Protein AF-A0A5B7X6U4-F1 (afdb_monomer_lite)

Secondary structure (DSSP, 8-state):
---PPP---------------PPPHHHHHHHHHHHHH--S-EEEEEETTEEEEEEB-TTSEEEEEEEE-TTS-TT--EEEEEEEEEETTSSEEEEEEPPPEETT-HHHHHHHHSSEEEEBSSSSSSBEEEEEETTEEEE---SS---EEEEEEEEEEEE-TT--EEEEEEEEEEEEEE---TTS--EEEEEEEEEEEEE--

Organism: NCBI:txid2058175

Structure (mmCIF, N/CA/C/O backbone):
data_AF-A0A5B7X6U4-F1
#
_entry.id   AF-A0A5B7X6U4-F1
#
loop_
_atom_site.group_PDB
_atom_site.id
_atom_site.type_symbol
_atom_site.label_atom_id
_atom_site.label_alt_id
_atom_site.label_comp_id
_atom_site.label_asym_id
_atom_site.label_entity_id
_atom_site.label_seq_id
_atom_site.pdbx_PDB_ins_code
_atom_site.Cartn_x
_atom_site.Cartn_y
_atom_site.Cartn_z
_atom_site.occupancy
_atom_site.B_iso_or_equiv
_atom_site.auth_seq_id
_atom_site.auth_comp_id
_atom_site.auth_asym_id
_atom_site.auth_atom_id
_atom_site.pdbx_PDB_model_num
ATOM 1 N N . MET A 1 1 ? 34.116 -59.165 18.023 1.00 42.84 1 MET A N 1
ATOM 2 C CA . MET A 1 1 ? 34.761 -58.646 16.794 1.00 42.84 1 MET A CA 1
ATOM 3 C C . MET A 1 1 ? 33.791 -57.683 16.125 1.00 42.84 1 MET A C 1
ATOM 5 O O . MET A 1 1 ? 32.674 -58.080 15.821 1.00 42.84 1 MET A O 1
ATOM 9 N N . LYS A 1 2 ? 34.178 -56.406 16.021 1.00 39.53 2 LYS A N 1
ATOM 10 C CA . LYS A 1 2 ? 33.365 -55.299 15.493 1.00 39.53 2 LYS A CA 1
ATOM 11 C C . LYS A 1 2 ? 33.173 -55.479 13.981 1.00 39.53 2 LYS A C 1
ATOM 13 O O . LYS A 1 2 ? 34.164 -55.612 13.271 1.00 39.53 2 LYS A O 1
ATOM 18 N N . ARG A 1 3 ? 31.929 -55.484 13.497 1.00 44.31 3 ARG A N 1
ATOM 19 C CA . ARG A 1 3 ? 31.607 -55.377 12.066 1.00 44.31 3 ARG A CA 1
ATOM 20 C C . ARG A 1 3 ? 31.078 -53.967 11.817 1.00 44.31 3 ARG A C 1
ATOM 22 O O . ARG A 1 3 ? 29.966 -53.648 12.218 1.00 44.31 3 ARG A O 1
ATOM 29 N N . LEU A 1 4 ? 31.929 -53.124 11.239 1.00 46.94 4 LEU A N 1
ATOM 30 C CA . LEU A 1 4 ? 31.564 -51.822 10.686 1.00 46.94 4 LEU A CA 1
ATOM 31 C C . LEU A 1 4 ? 30.789 -52.063 9.385 1.00 46.94 4 LEU A C 1
ATOM 33 O O . LEU A 1 4 ? 31.297 -52.729 8.485 1.00 46.94 4 LEU A O 1
ATOM 37 N N . LEU A 1 5 ? 29.567 -51.544 9.309 1.00 44.44 5 LEU A N 1
ATOM 38 C CA . LEU A 1 5 ? 28.777 -51.456 8.083 1.00 44.44 5 LEU A CA 1
ATOM 39 C C . LEU A 1 5 ? 29.009 -50.066 7.473 1.00 44.44 5 LEU A C 1
ATOM 41 O O . LEU A 1 5 ? 28.776 -49.075 8.166 1.00 44.44 5 LEU A O 1
ATOM 45 N N . PRO A 1 6 ? 29.470 -49.958 6.217 1.00 49.16 6 PRO A N 1
ATOM 46 C CA . PRO A 1 6 ? 29.553 -48.676 5.538 1.00 49.16 6 PRO A CA 1
ATOM 47 C C . PR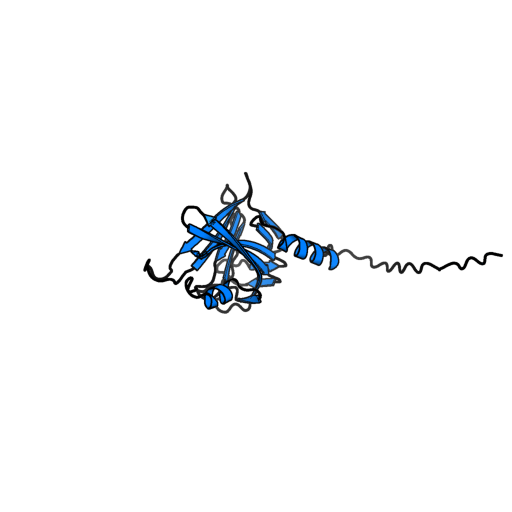O A 1 6 ? 28.150 -48.265 5.074 1.00 49.16 6 PRO A C 1
ATOM 49 O O . PRO A 1 6 ? 27.544 -48.936 4.240 1.00 49.16 6 PRO A O 1
ATOM 52 N N . ILE A 1 7 ? 27.627 -47.162 5.612 1.00 50.28 7 ILE A N 1
ATOM 53 C CA . ILE A 1 7 ? 26.470 -46.480 5.026 1.00 50.28 7 ILE A CA 1
ATOM 54 C C . ILE A 1 7 ? 27.012 -45.669 3.851 1.00 50.28 7 ILE A C 1
ATOM 56 O O . ILE A 1 7 ? 27.766 -44.716 4.028 1.00 50.28 7 ILE A O 1
ATOM 60 N N . ILE A 1 8 ? 26.681 -46.122 2.646 1.00 46.84 8 ILE A N 1
ATOM 61 C CA . ILE A 1 8 ? 27.005 -45.460 1.387 1.00 46.84 8 ILE A CA 1
ATOM 62 C C . ILE A 1 8 ? 26.190 -44.166 1.321 1.00 46.84 8 ILE A C 1
ATOM 64 O O . ILE A 1 8 ? 24.964 -44.201 1.225 1.00 46.84 8 ILE A O 1
ATOM 68 N N . SER A 1 9 ? 26.881 -43.028 1.376 1.00 40.59 9 SER A N 1
ATOM 69 C CA . SER A 1 9 ? 26.325 -41.716 1.053 1.00 40.59 9 SER A CA 1
ATOM 70 C C . SER A 1 9 ? 25.938 -41.683 -0.423 1.00 40.59 9 SER A C 1
ATOM 72 O O . SER A 1 9 ? 26.803 -41.637 -1.297 1.00 40.59 9 SER A O 1
ATOM 74 N N . ILE A 1 10 ? 24.639 -41.692 -0.710 1.00 43.59 10 ILE A N 1
ATOM 75 C CA . ILE A 1 10 ? 24.122 -41.359 -2.037 1.00 43.59 10 ILE A CA 1
ATOM 76 C C . ILE A 1 10 ? 24.020 -39.835 -2.091 1.00 43.59 10 ILE A C 1
ATOM 78 O O . ILE A 1 10 ? 23.035 -39.244 -1.656 1.00 43.59 10 ILE A O 1
ATOM 82 N N . ILE A 1 11 ? 25.076 -39.193 -2.585 1.00 42.53 11 ILE A N 1
ATOM 83 C CA . ILE A 1 11 ? 25.036 -37.784 -2.972 1.00 42.53 11 ILE A CA 1
ATOM 84 C C . ILE A 1 11 ? 24.396 -37.749 -4.362 1.00 42.53 11 ILE A C 1
ATOM 86 O O . ILE A 1 11 ? 25.050 -38.052 -5.359 1.00 42.53 11 ILE A O 1
ATOM 90 N N . PHE A 1 12 ? 23.107 -37.415 -4.437 1.00 42.25 12 PHE A N 1
ATOM 91 C CA . PHE A 1 12 ? 22.486 -37.026 -5.702 1.00 42.25 12 PHE A CA 1
ATOM 92 C C . PHE A 1 12 ? 23.004 -35.634 -6.077 1.00 42.25 12 PHE A C 1
ATOM 94 O O . PHE A 1 12 ? 22.434 -34.616 -5.697 1.00 42.25 12 PHE A O 1
ATOM 101 N N . ILE A 1 13 ? 24.115 -35.596 -6.814 1.00 46.44 13 ILE A N 1
ATOM 102 C CA . ILE A 1 13 ? 24.550 -34.401 -7.537 1.00 46.44 13 ILE A CA 1
ATOM 103 C C . ILE A 1 13 ? 23.732 -34.366 -8.830 1.00 46.44 13 ILE A C 1
ATOM 105 O O . ILE A 1 13 ? 24.159 -34.875 -9.865 1.00 46.44 13 ILE A O 1
ATOM 109 N N . LEU A 1 14 ? 22.522 -33.813 -8.768 1.00 43.00 14 LEU A N 1
ATOM 110 C CA . LEU A 1 14 ? 21.838 -33.369 -9.977 1.00 43.00 14 LEU A CA 1
ATOM 111 C C . LEU A 1 14 ? 22.432 -32.013 -10.356 1.00 43.00 14 LEU A C 1
ATOM 113 O O . LEU A 1 14 ? 22.042 -30.966 -9.852 1.00 43.00 14 LEU A O 1
ATOM 117 N N . SER A 1 15 ? 23.435 -32.077 -11.229 1.00 42.16 15 SER A N 1
ATOM 118 C CA . SER A 1 15 ? 23.855 -30.958 -12.059 1.00 42.16 15 SER A CA 1
ATOM 119 C C . SER A 1 15 ? 22.673 -30.549 -12.938 1.00 42.16 15 SER A C 1
ATOM 121 O O . SER A 1 15 ? 22.242 -31.319 -13.794 1.00 42.16 15 SER A O 1
ATOM 123 N N . CYS A 1 16 ? 22.153 -29.345 -12.717 1.00 37.38 16 CYS A N 1
ATOM 124 C CA . CYS A 1 16 ? 21.394 -28.620 -13.723 1.00 37.38 16 CYS A CA 1
ATOM 125 C C . CYS A 1 16 ? 22.072 -27.261 -13.888 1.00 37.38 16 CYS A C 1
ATOM 127 O O . CYS A 1 16 ? 21.916 -26.359 -13.070 1.00 37.38 16 CYS A O 1
ATOM 129 N N . SER A 1 17 ? 22.929 -27.183 -14.900 1.00 47.75 17 SER A N 1
ATOM 130 C CA . SER A 1 17 ? 23.524 -25.951 -15.391 1.00 47.75 17 SER A CA 1
ATOM 131 C C . SER A 1 17 ? 22.590 -25.326 -16.423 1.00 47.75 17 SER A C 1
ATOM 133 O O . SER A 1 17 ? 22.430 -25.899 -17.500 1.00 47.75 17 SER A O 1
ATOM 135 N N . SER A 1 18 ? 22.037 -24.157 -16.115 1.00 36.81 18 SER A N 1
ATOM 136 C CA . SER A 1 18 ? 21.837 -23.067 -17.076 1.00 36.81 18 SER A CA 1
ATOM 137 C C . SER A 1 18 ? 21.245 -21.863 -16.352 1.00 36.81 18 SER A C 1
ATOM 139 O O . SER A 1 18 ? 20.151 -21.944 -15.803 1.00 36.81 18 SER A O 1
ATOM 141 N N . ASP A 1 19 ? 22.025 -20.791 -16.372 1.00 42.00 19 ASP A N 1
ATOM 142 C CA . ASP A 1 19 ? 21.729 -19.397 -16.060 1.00 42.00 19 ASP A CA 1
ATOM 143 C C . ASP A 1 19 ? 20.249 -18.986 -16.187 1.00 42.00 19 ASP A C 1
ATOM 145 O O . ASP A 1 19 ? 19.777 -18.615 -17.257 1.00 42.00 19 ASP A O 1
ATOM 149 N N . GLU A 1 20 ? 19.549 -18.962 -15.058 1.00 37.75 20 GLU A N 1
ATOM 150 C CA . GLU A 1 20 ? 18.576 -17.922 -14.729 1.00 37.75 20 GLU A CA 1
ATOM 151 C C . GLU A 1 20 ? 18.853 -17.566 -13.266 1.00 37.75 20 GLU A C 1
ATOM 153 O O . GLU A 1 20 ? 18.697 -18.410 -12.383 1.00 37.75 20 GLU A O 1
ATOM 158 N N . GLU A 1 21 ? 19.324 -16.345 -12.993 1.00 44.84 21 GLU A N 1
ATOM 159 C CA . GLU A 1 21 ? 19.361 -15.781 -11.637 1.00 44.84 21 GLU A CA 1
ATOM 160 C C . GLU A 1 21 ? 17.912 -15.581 -11.153 1.00 44.84 21 GLU A C 1
ATOM 162 O O . GLU A 1 21 ? 17.370 -14.479 -11.124 1.00 44.84 21 GLU A O 1
ATOM 167 N N . GLY A 1 22 ? 17.244 -16.689 -10.847 1.00 44.53 22 GLY A N 1
ATOM 168 C CA . GLY A 1 22 ? 15.956 -16.744 -10.184 1.00 44.53 22 GLY A CA 1
ATOM 169 C C . GLY A 1 22 ? 16.184 -17.070 -8.717 1.00 44.53 22 GLY A C 1
ATOM 170 O O . GLY A 1 22 ? 16.823 -18.069 -8.394 1.00 44.53 22 GLY A O 1
ATOM 171 N N . ILE A 1 23 ? 15.658 -16.224 -7.831 1.00 49.53 23 ILE A N 1
ATOM 172 C CA . ILE A 1 23 ? 15.618 -16.466 -6.383 1.00 49.53 23 ILE A CA 1
ATOM 173 C C . ILE A 1 23 ? 15.060 -17.876 -6.148 1.00 49.53 23 ILE A C 1
ATOM 175 O O . ILE A 1 23 ? 13.974 -18.210 -6.638 1.00 49.53 23 ILE A O 1
ATOM 179 N N . THR A 1 24 ? 15.791 -18.724 -5.426 1.00 52.59 24 THR A N 1
ATOM 180 C CA . THR A 1 24 ? 15.323 -20.086 -5.154 1.00 52.59 24 THR A CA 1
ATOM 181 C C . THR A 1 24 ? 14.065 -20.049 -4.278 1.00 52.59 24 THR A C 1
ATOM 183 O O . THR A 1 24 ? 13.855 -19.135 -3.480 1.00 52.59 24 THR A O 1
ATOM 186 N N . LYS A 1 25 ? 13.195 -21.063 -4.383 1.00 57.66 25 LYS A N 1
ATOM 187 C CA . LYS A 1 25 ? 11.957 -21.130 -3.580 1.00 57.66 25 LYS A CA 1
ATOM 188 C C . LYS A 1 25 ? 12.234 -21.045 -2.070 1.00 57.66 25 LYS A C 1
ATOM 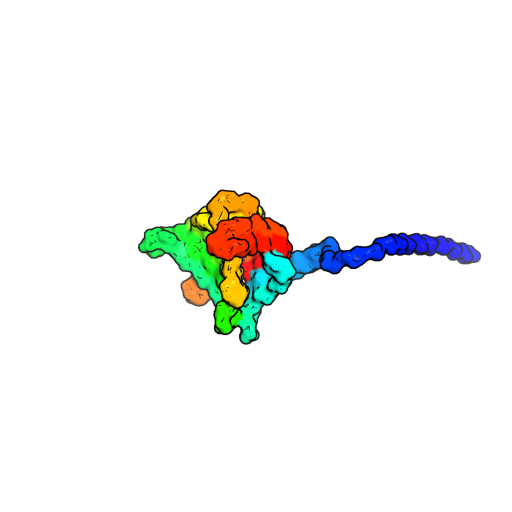190 O O . LYS A 1 25 ? 11.448 -20.458 -1.333 1.00 57.66 25 LYS A O 1
ATOM 195 N N . GLU A 1 26 ? 13.351 -21.606 -1.618 1.00 52.62 26 GLU A N 1
ATOM 196 C CA . GLU A 1 26 ? 13.786 -21.561 -0.220 1.00 52.62 26 GLU A CA 1
ATOM 197 C C . GLU A 1 26 ? 14.217 -20.149 0.212 1.00 52.62 26 GLU A C 1
ATOM 199 O O . GLU A 1 26 ? 13.788 -19.674 1.263 1.00 52.62 26 GLU A O 1
ATOM 204 N N . GLU A 1 27 ? 14.964 -19.430 -0.631 1.00 60.34 27 GLU A N 1
ATOM 205 C CA . GLU A 1 27 ? 15.310 -18.020 -0.400 1.00 60.34 27 GLU A CA 1
ATOM 206 C C . GLU A 1 27 ? 14.063 -17.128 -0.371 1.00 60.34 27 GLU A C 1
ATOM 208 O O . GLU A 1 27 ? 13.936 -16.291 0.521 1.00 60.34 27 GLU A O 1
ATOM 213 N N . SER A 1 28 ? 13.090 -17.374 -1.258 1.00 61.94 28 SER A N 1
ATOM 214 C CA . SER A 1 28 ? 11.830 -16.616 -1.282 1.00 61.94 28 SER A CA 1
ATOM 215 C C . SER A 1 28 ? 10.982 -16.808 -0.013 1.00 61.94 28 SER A C 1
ATOM 217 O O . SER A 1 28 ? 10.365 -15.863 0.478 1.00 61.94 28 SER A O 1
ATOM 219 N N . LEU A 1 29 ? 10.980 -18.018 0.568 1.00 61.94 29 LEU A N 1
ATOM 220 C CA . LEU A 1 29 ? 10.266 -18.318 1.816 1.00 61.94 29 LEU A CA 1
ATOM 221 C C . LEU A 1 29 ? 10.947 -17.676 3.033 1.00 61.94 29 LEU A C 1
ATOM 223 O O . LEU A 1 29 ? 10.264 -17.197 3.947 1.00 61.94 29 LEU A O 1
ATOM 227 N N . ASN A 1 30 ? 12.281 -17.644 3.039 1.00 74.00 30 ASN A N 1
ATOM 228 C CA . ASN A 1 30 ? 13.059 -16.980 4.083 1.00 74.00 30 ASN A CA 1
ATOM 229 C C . ASN A 1 30 ? 12.882 -15.457 4.032 1.00 74.00 30 ASN A C 1
ATOM 231 O O . ASN A 1 30 ? 12.682 -14.835 5.075 1.00 74.00 30 ASN A O 1
ATOM 235 N N . GLU A 1 31 ? 12.884 -14.866 2.836 1.00 77.00 31 GLU A N 1
ATOM 236 C CA . GLU A 1 31 ? 12.638 -13.435 2.644 1.00 77.00 31 GLU A CA 1
ATOM 237 C C . GLU A 1 31 ? 11.230 -13.035 3.103 1.00 77.00 31 GLU A C 1
ATOM 239 O O . GLU A 1 31 ? 11.071 -12.047 3.822 1.00 77.00 31 GLU A O 1
ATOM 244 N N . TYR A 1 32 ? 10.218 -13.841 2.773 1.00 81.88 32 TYR A N 1
ATOM 245 C CA . TYR A 1 32 ? 8.842 -13.618 3.213 1.00 81.88 32 TYR A CA 1
ATOM 246 C C . TYR A 1 32 ? 8.692 -13.682 4.740 1.00 81.88 32 TYR A C 1
ATOM 248 O O . TYR A 1 32 ? 8.099 -12.793 5.352 1.00 81.88 32 TYR A O 1
ATOM 256 N N . SER A 1 33 ? 9.250 -14.719 5.372 1.00 86.38 33 SER A N 1
ATOM 257 C CA . SER A 1 33 ? 9.164 -14.888 6.828 1.00 86.38 33 SER A CA 1
ATOM 258 C C . SER A 1 33 ? 9.879 -13.751 7.556 1.00 86.38 33 SER A C 1
ATOM 260 O O . SER A 1 33 ? 9.347 -13.198 8.513 1.00 86.38 33 SER A O 1
ATOM 262 N N . TYR A 1 34 ? 11.051 -13.349 7.058 1.00 90.06 34 TYR A N 1
ATOM 263 C CA . TYR A 1 34 ? 11.775 -12.193 7.573 1.00 90.06 34 TYR A CA 1
ATOM 264 C C . TYR A 1 34 ? 10.972 -10.897 7.412 1.00 90.06 34 TYR A C 1
ATOM 266 O O . TYR A 1 34 ? 10.889 -10.106 8.350 1.00 90.06 34 TYR A O 1
ATOM 274 N N . PHE A 1 35 ? 10.337 -10.690 6.256 1.00 94.12 35 PHE A N 1
ATOM 275 C CA . PHE A 1 35 ? 9.528 -9.506 5.981 1.00 94.12 35 PHE A CA 1
ATOM 276 C C . PHE A 1 35 ? 8.380 -9.314 6.986 1.00 94.12 35 PHE A C 1
ATOM 278 O O . PHE A 1 35 ? 8.136 -8.188 7.426 1.00 94.12 35 PHE A O 1
ATOM 285 N N . LEU A 1 36 ? 7.713 -10.393 7.405 1.00 95.00 36 LEU A N 1
ATOM 286 C CA . LEU A 1 36 ? 6.621 -10.327 8.386 1.00 95.00 36 LEU A CA 1
ATOM 287 C C . LEU A 1 36 ? 7.063 -9.904 9.796 1.00 95.00 36 LEU A C 1
ATOM 289 O O . LEU A 1 36 ? 6.217 -9.481 10.594 1.00 95.00 36 LEU A O 1
ATOM 293 N N . GLU A 1 37 ? 8.356 -9.993 10.103 1.00 94.56 37 GLU A N 1
ATOM 294 C CA . GLU A 1 37 ? 8.936 -9.577 11.386 1.00 94.56 37 GLU A CA 1
ATOM 295 C C . GLU A 1 37 ? 9.441 -8.124 11.379 1.00 94.56 37 GLU A C 1
ATOM 297 O O . GLU A 1 37 ? 9.778 -7.584 12.431 1.00 94.56 37 GLU A O 1
ATOM 302 N N . LEU A 1 38 ? 9.473 -7.465 10.216 1.00 94.00 38 LEU A N 1
ATOM 303 C CA . LEU A 1 38 ? 9.924 -6.076 10.092 1.00 94.00 38 LEU A CA 1
ATOM 304 C C . LEU A 1 38 ? 8.906 -5.095 10.667 1.00 94.00 38 LEU A C 1
ATOM 306 O O . LEU A 1 38 ? 7.709 -5.283 10.510 1.00 94.00 38 LEU A O 1
ATOM 310 N N . ASP A 1 39 ? 9.378 -4.001 11.255 1.00 93.00 39 ASP A N 1
ATOM 311 C CA . ASP A 1 39 ? 8.565 -2.905 11.797 1.00 93.00 39 ASP A CA 1
ATOM 312 C C . ASP A 1 39 ? 8.773 -1.565 11.068 1.00 93.00 39 ASP A C 1
ATOM 314 O O . ASP A 1 39 ? 7.975 -0.641 11.235 1.00 93.00 39 ASP A O 1
ATOM 318 N N . ILE A 1 40 ? 9.805 -1.477 10.223 1.00 94.75 40 ILE A N 1
ATOM 319 C CA . ILE A 1 40 ? 10.160 -0.282 9.452 1.00 94.75 40 ILE A CA 1
ATOM 320 C C . ILE A 1 40 ? 9.379 -0.241 8.129 1.00 94.75 40 ILE A C 1
ATOM 322 O O . ILE A 1 40 ? 9.577 -1.126 7.283 1.00 94.75 40 ILE A O 1
ATOM 326 N N . PRO A 1 41 ? 8.561 0.803 7.888 1.00 96.50 41 PRO A N 1
ATOM 327 C CA . PRO A 1 41 ? 7.824 0.945 6.641 1.00 96.50 41 PRO A CA 1
ATOM 328 C C . PRO A 1 41 ? 8.724 0.947 5.404 1.00 96.50 41 PRO A C 1
ATOM 330 O O . PRO A 1 41 ? 9.758 1.623 5.352 1.00 96.50 41 PRO A O 1
ATOM 333 N N . GLN A 1 42 ? 8.331 0.165 4.402 1.00 97.31 42 GLN A N 1
ATOM 334 C CA . GLN A 1 42 ? 9.129 -0.059 3.201 1.00 97.31 42 GLN A CA 1
ATOM 335 C C . GLN A 1 42 ? 8.288 -0.562 2.025 1.00 97.31 42 GLN A C 1
ATOM 337 O O . GLN A 1 42 ? 7.231 -1.163 2.205 1.00 97.31 42 GLN A O 1
ATOM 342 N N . PHE A 1 43 ? 8.814 -0.368 0.824 1.00 96.75 43 PHE A N 1
ATOM 343 C CA . PHE A 1 43 ? 8.380 -0.985 -0.421 1.00 96.75 43 PHE A CA 1
ATOM 344 C C . PHE A 1 43 ? 9.580 -1.701 -1.047 1.00 96.75 43 PHE A C 1
ATOM 346 O O . PHE A 1 43 ? 10.650 -1.104 -1.196 1.00 96.75 43 PHE A O 1
ATOM 353 N N . LYS A 1 44 ? 9.403 -2.965 -1.426 1.00 95.31 44 LYS A N 1
ATOM 354 C CA . LYS A 1 44 ? 10.375 -3.759 -2.186 1.00 95.31 44 LYS A CA 1
ATOM 355 C C . LYS A 1 44 ? 9.653 -4.468 -3.315 1.00 95.31 44 LYS A C 1
ATOM 357 O O . LYS A 1 44 ? 8.555 -4.958 -3.086 1.00 95.31 44 LYS A O 1
ATOM 362 N N . GLY A 1 45 ? 10.237 -4.539 -4.505 1.00 93.94 45 GLY A N 1
ATOM 363 C CA . GLY A 1 45 ? 9.653 -5.293 -5.616 1.00 93.94 45 GLY A CA 1
ATOM 364 C C . GLY A 1 45 ? 10.240 -4.930 -6.973 1.00 93.94 45 GLY A C 1
ATOM 365 O O . GLY A 1 45 ? 11.002 -3.971 -7.104 1.00 93.94 45 GLY A O 1
ATOM 366 N N . ASN A 1 46 ? 9.870 -5.693 -7.999 1.00 93.19 46 ASN A N 1
ATOM 367 C CA . ASN A 1 46 ? 10.255 -5.406 -9.379 1.00 93.19 46 ASN A CA 1
ATOM 368 C C . ASN A 1 46 ? 9.221 -4.489 -10.024 1.00 93.19 46 ASN A C 1
ATOM 370 O O . ASN A 1 46 ? 8.055 -4.859 -10.119 1.00 93.19 46 ASN A O 1
ATOM 374 N N . VAL A 1 47 ? 9.647 -3.320 -10.497 1.00 91.00 47 VAL A N 1
ATOM 375 C CA . VAL A 1 47 ? 8.802 -2.333 -11.175 1.00 91.00 47 VAL A CA 1
ATOM 376 C C . VAL A 1 47 ? 9.352 -2.111 -12.579 1.00 91.00 47 VAL A C 1
ATOM 378 O O . VAL A 1 47 ? 10.487 -1.667 -12.739 1.00 91.00 47 VAL A O 1
ATOM 381 N N . ASN A 1 48 ? 8.568 -2.444 -13.607 1.00 88.50 48 ASN A N 1
ATOM 382 C CA . ASN A 1 48 ? 8.971 -2.345 -15.017 1.00 88.50 48 ASN A CA 1
ATOM 383 C C . ASN A 1 48 ? 10.363 -2.949 -15.309 1.00 88.50 48 ASN A C 1
ATOM 385 O O . ASN A 1 48 ? 11.165 -2.379 -16.044 1.00 88.50 48 ASN A O 1
ATOM 389 N N . GLY A 1 49 ? 10.654 -4.110 -14.713 1.00 86.12 49 GLY A N 1
ATOM 390 C CA . GLY A 1 49 ? 11.918 -4.832 -14.899 1.00 86.12 49 GLY A CA 1
ATOM 391 C C . GLY A 1 49 ? 13.090 -4.327 -14.051 1.00 86.12 49 GLY A C 1
ATOM 392 O O . GLY A 1 49 ? 14.167 -4.905 -14.125 1.00 86.12 49 GLY A O 1
ATOM 393 N N . SER A 1 50 ? 12.902 -3.283 -13.238 1.00 89.12 50 SER A N 1
ATOM 394 C CA . SER A 1 50 ? 13.912 -2.802 -12.287 1.00 89.12 50 SER A CA 1
ATOM 395 C C . SER A 1 50 ? 13.533 -3.173 -10.858 1.00 89.12 50 SER A C 1
ATOM 397 O O . SER A 1 50 ? 12.424 -2.871 -10.416 1.00 89.12 50 SER A O 1
ATOM 399 N N . TYR A 1 51 ? 14.457 -3.776 -10.114 1.00 90.75 51 TYR A N 1
ATOM 400 C CA . TYR A 1 51 ? 14.257 -4.023 -8.689 1.00 90.75 51 TYR A CA 1
ATOM 401 C C . TYR A 1 51 ? 14.400 -2.721 -7.892 1.00 90.75 51 TYR A C 1
ATOM 403 O O . TYR A 1 51 ? 15.382 -1.991 -8.040 1.00 90.75 51 TYR A O 1
ATOM 411 N N . MET A 1 52 ? 13.408 -2.412 -7.058 1.00 90.75 52 MET A N 1
ATOM 412 C CA . MET A 1 52 ? 13.336 -1.182 -6.270 1.00 90.75 52 MET A CA 1
ATOM 413 C C . MET A 1 52 ? 13.211 -1.506 -4.782 1.00 90.75 52 MET A C 1
ATOM 415 O O . MET A 1 52 ? 12.443 -2.385 -4.397 1.00 90.75 52 MET A O 1
ATOM 419 N N . ILE A 1 53 ? 13.933 -0.752 -3.947 1.00 92.69 53 ILE A N 1
ATOM 420 C CA . ILE A 1 53 ? 13.842 -0.805 -2.482 1.00 92.69 53 ILE A CA 1
ATOM 421 C C . ILE A 1 53 ? 13.710 0.620 -1.949 1.00 92.69 53 ILE A C 1
ATOM 423 O O . ILE A 1 53 ? 14.671 1.393 -1.988 1.00 92.69 53 ILE A O 1
ATOM 427 N N . TYR A 1 54 ? 12.534 0.970 -1.436 1.00 94.25 54 TYR A N 1
ATOM 428 C CA . TYR A 1 54 ? 12.274 2.239 -0.759 1.00 94.25 54 TYR A CA 1
ATOM 429 C C . TYR A 1 54 ? 12.023 1.938 0.713 1.00 94.25 54 TYR A C 1
ATOM 431 O O . TYR A 1 54 ? 11.045 1.280 1.046 1.00 94.25 54 TYR A O 1
ATOM 439 N N . GLN A 1 55 ? 12.900 2.388 1.603 1.00 94.88 55 GLN A N 1
ATOM 440 C CA . GLN A 1 55 ? 12.803 2.099 3.034 1.00 94.88 55 GLN A CA 1
ATOM 441 C C . GLN A 1 55 ? 12.892 3.392 3.835 1.00 94.88 55 GLN A C 1
ATOM 443 O O . GLN A 1 55 ? 13.788 4.209 3.594 1.00 94.88 55 GLN A O 1
ATOM 448 N N . PHE A 1 56 ? 11.974 3.551 4.790 1.00 94.25 56 PHE A N 1
ATOM 449 C CA . PHE A 1 56 ? 11.991 4.664 5.728 1.00 94.25 56 PHE A CA 1
ATOM 450 C C . PHE A 1 56 ? 13.315 4.714 6.510 1.00 94.25 56 PHE A C 1
ATOM 452 O O . PHE A 1 56 ? 13.794 3.688 7.002 1.00 94.25 56 PHE A O 1
ATOM 459 N N . GLY A 1 57 ? 13.914 5.902 6.623 1.00 90.56 57 GLY A N 1
ATOM 460 C CA . GLY A 1 57 ? 15.166 6.087 7.352 1.00 90.56 57 GLY A CA 1
ATOM 461 C C . GLY A 1 57 ? 15.754 7.495 7.251 1.00 90.56 57 GLY A C 1
ATOM 462 O O . GLY A 1 57 ? 15.303 8.349 6.489 1.00 90.56 57 GLY A O 1
ATOM 463 N N . HIS A 1 58 ? 16.786 7.743 8.056 1.00 85.25 58 HIS A N 1
ATOM 464 C CA . HIS A 1 58 ? 17.509 9.013 8.048 1.00 85.25 58 HIS A CA 1
ATOM 465 C C . HIS A 1 58 ? 18.298 9.188 6.740 1.00 85.25 58 HIS A C 1
ATOM 467 O O . HIS A 1 58 ? 19.040 8.285 6.354 1.00 85.25 58 HIS A O 1
ATOM 473 N N . ASN A 1 59 ? 18.164 10.346 6.081 1.00 83.25 59 ASN A N 1
ATOM 474 C CA . ASN A 1 59 ? 18.778 10.663 4.783 1.00 83.25 59 ASN A CA 1
ATOM 475 C C . ASN A 1 59 ? 18.385 9.694 3.646 1.00 83.25 59 ASN A C 1
ATOM 477 O O . ASN A 1 59 ? 19.139 9.519 2.685 1.00 83.25 59 ASN A O 1
ATOM 481 N N . THR A 1 60 ? 17.228 9.028 3.752 1.00 87.81 60 THR A N 1
ATOM 482 C CA . THR A 1 60 ? 16.711 8.117 2.719 1.00 87.81 60 THR A CA 1
ATOM 483 C C . THR A 1 60 ? 15.295 8.514 2.287 1.00 87.81 60 THR A C 1
ATOM 485 O O . THR A 1 60 ? 15.117 9.504 1.570 1.00 87.81 60 THR A O 1
ATOM 488 N N . TYR A 1 61 ? 14.288 7.738 2.685 1.00 94.12 61 TYR A N 1
ATOM 489 C CA . TYR A 1 61 ? 12.877 8.003 2.451 1.00 94.12 61 TYR A CA 1
ATOM 490 C C . TYR A 1 61 ? 12.243 8.464 3.756 1.00 94.12 61 TYR A C 1
ATOM 492 O O . TYR A 1 61 ? 12.414 7.837 4.800 1.00 94.12 61 TYR A O 1
ATOM 500 N N . GLN A 1 62 ? 11.468 9.535 3.672 1.00 95.31 62 GLN A N 1
ATOM 501 C CA . GLN A 1 62 ? 10.599 10.005 4.737 1.00 95.31 62 GLN A CA 1
ATOM 502 C C . GLN A 1 62 ? 9.217 9.384 4.560 1.00 95.31 62 GLN A C 1
ATOM 504 O O . GLN A 1 62 ? 8.743 9.228 3.430 1.00 95.31 62 GLN A O 1
ATOM 509 N N . MET A 1 63 ? 8.575 9.023 5.669 1.00 94.19 63 MET A N 1
ATOM 510 C CA . MET A 1 63 ? 7.218 8.490 5.645 1.00 94.19 63 MET A CA 1
ATOM 511 C C . MET A 1 63 ? 6.188 9.575 5.957 1.00 94.19 63 MET A C 1
ATOM 513 O O . MET A 1 63 ? 6.452 10.491 6.735 1.00 94.19 63 MET A O 1
ATOM 517 N N . GLY A 1 64 ? 5.005 9.445 5.371 1.00 92.81 64 GLY A N 1
ATOM 518 C CA . GLY A 1 64 ? 3.836 10.238 5.718 1.00 92.81 64 GLY A CA 1
ATOM 519 C C . GLY A 1 64 ? 2.594 9.363 5.724 1.00 92.81 64 GLY A C 1
ATOM 520 O O . GLY A 1 64 ? 2.414 8.540 4.827 1.00 92.81 64 GLY A O 1
ATOM 521 N N . SER A 1 65 ? 1.735 9.571 6.714 1.00 94.00 65 SER A N 1
ATOM 522 C CA . SER A 1 65 ? 0.459 8.874 6.834 1.00 94.00 65 SER A CA 1
ATOM 523 C C . SER A 1 65 ? -0.642 9.885 7.100 1.00 94.00 65 SER A C 1
ATOM 525 O O . SER A 1 65 ? -0.452 10.832 7.863 1.00 94.00 65 SER A O 1
ATOM 527 N N . SER A 1 66 ? -1.793 9.702 6.468 1.00 93.12 66 SER A N 1
ATOM 528 C CA . SER A 1 66 ? -2.963 10.543 6.703 1.00 93.12 66 SER A CA 1
ATOM 529 C C . SER A 1 66 ? -4.243 9.728 6.628 1.00 93.12 66 SER A C 1
ATOM 531 O O . SER A 1 66 ? -4.288 8.665 6.009 1.00 93.12 66 SER A O 1
ATOM 533 N N . SER A 1 67 ? -5.288 10.241 7.268 1.00 91.25 67 SER A N 1
ATOM 534 C CA . SER A 1 67 ? -6.655 9.758 7.133 1.00 91.25 67 SER A CA 1
ATOM 535 C C . SER A 1 67 ? -7.568 10.966 6.977 1.00 91.25 67 SER A C 1
ATOM 537 O O . SER A 1 67 ? -7.400 11.960 7.686 1.00 91.25 67 SER A O 1
ATOM 539 N N . TRP A 1 68 ? -8.490 10.924 6.021 1.00 90.00 68 TRP A N 1
ATOM 540 C CA . TRP A 1 68 ? -9.430 12.018 5.776 1.00 90.00 68 TRP A CA 1
ATOM 541 C C . TRP A 1 68 ? -10.829 11.492 5.512 1.00 90.00 68 TRP A C 1
ATOM 543 O O . TRP A 1 68 ? -11.025 10.342 5.115 1.00 90.00 68 TRP A O 1
ATOM 553 N N . ASN A 1 69 ? -11.810 12.366 5.721 1.00 89.56 69 ASN A N 1
ATOM 554 C CA . ASN A 1 69 ? -13.177 12.099 5.327 1.00 89.56 69 ASN A CA 1
ATOM 555 C C . ASN A 1 69 ? -13.399 12.512 3.862 1.00 89.56 69 ASN A C 1
ATOM 557 O O . ASN A 1 69 ? -13.194 13.683 3.545 1.00 89.56 69 ASN A O 1
ATOM 561 N N . PRO A 1 70 ? -13.843 11.609 2.971 1.00 81.81 70 PRO A N 1
ATOM 562 C CA . PRO A 1 70 ? -14.153 11.961 1.585 1.00 81.81 70 PRO A CA 1
ATOM 563 C C . PRO A 1 70 ? -15.444 12.786 1.395 1.00 81.81 70 PRO A C 1
ATOM 565 O O . PRO A 1 70 ? -15.685 13.254 0.287 1.00 81.81 70 PRO A O 1
ATOM 568 N N . LYS A 1 71 ? -16.289 12.944 2.424 1.00 81.25 71 LYS A N 1
ATOM 569 C CA . LYS A 1 71 ? -17.611 13.604 2.363 1.00 81.25 71 LYS A CA 1
ATOM 570 C C . LYS A 1 71 ? -17.651 15.022 2.962 1.00 81.25 71 LYS A C 1
ATOM 572 O O . LYS A 1 71 ? -18.738 15.565 3.121 1.00 81.25 71 LYS A O 1
ATOM 577 N N . ASP A 1 72 ? -16.505 15.604 3.326 1.00 75.81 72 ASP A N 1
ATOM 578 C CA . ASP A 1 72 ? -16.379 16.953 3.921 1.00 75.81 72 ASP A CA 1
ATOM 579 C C . ASP A 1 72 ? -17.203 17.210 5.210 1.00 75.81 72 ASP A C 1
ATOM 581 O O . ASP A 1 72 ? -17.418 18.357 5.600 1.00 75.81 72 ASP A O 1
ATOM 585 N N . ASP A 1 73 ? -17.620 16.160 5.929 1.00 81.38 73 ASP A N 1
ATOM 586 C CA . ASP A 1 73 ? -18.256 16.272 7.250 1.00 81.38 73 ASP A CA 1
ATOM 587 C C . ASP A 1 73 ? -17.324 15.725 8.349 1.00 81.38 73 ASP A C 1
ATOM 589 O O . ASP A 1 73 ? -17.077 14.523 8.415 1.00 81.38 73 ASP A O 1
ATOM 593 N N . PRO A 1 74 ? -16.803 16.547 9.272 1.00 73.44 74 PRO A N 1
ATOM 594 C CA . PRO A 1 74 ? -15.895 16.068 10.314 1.00 73.44 74 PRO A CA 1
ATOM 595 C C . PRO A 1 74 ? -16.526 15.062 11.298 1.00 73.44 74 PRO A C 1
ATOM 597 O O . PRO A 1 74 ? -15.788 14.393 12.023 1.00 73.44 74 PRO A O 1
ATOM 600 N N . LYS A 1 75 ? -17.860 14.943 11.355 1.00 79.44 75 LYS A N 1
ATOM 601 C CA . LYS A 1 75 ? -18.574 14.004 12.240 1.00 79.44 75 LYS A CA 1
ATOM 602 C C . LYS A 1 75 ? -18.820 12.640 11.610 1.00 79.44 75 LYS A C 1
ATOM 604 O O . LYS A 1 75 ? -19.013 11.670 12.338 1.00 79.44 75 LYS A O 1
ATOM 609 N N . GLU A 1 76 ? -18.823 12.567 10.287 1.00 86.56 76 GLU A N 1
ATOM 610 C CA . GLU A 1 76 ? -19.004 11.316 9.558 1.00 86.56 76 GLU A CA 1
ATOM 611 C C . GLU A 1 76 ? -17.786 10.406 9.802 1.00 86.56 76 GLU A C 1
ATOM 613 O O . GLU A 1 76 ? -16.654 10.894 9.744 1.00 86.56 76 GLU A O 1
ATOM 618 N N . PRO A 1 77 ? -17.966 9.108 10.107 1.00 89.62 77 PRO A N 1
ATOM 619 C CA . PRO A 1 77 ? -16.869 8.191 10.425 1.00 89.62 77 PRO A CA 1
ATOM 620 C C . PRO A 1 77 ? -16.228 7.563 9.180 1.00 89.62 77 PRO A C 1
ATOM 622 O O . PRO A 1 77 ? -15.234 6.854 9.291 1.00 89.62 77 PRO A O 1
ATOM 625 N N . THR A 1 78 ? -16.756 7.836 7.985 1.00 92.81 78 THR A N 1
ATOM 626 C CA . THR A 1 78 ? -16.173 7.377 6.722 1.00 92.81 78 THR A CA 1
ATOM 627 C C . THR A 1 78 ? -14.762 7.945 6.531 1.00 92.81 78 THR A C 1
ATOM 629 O O . THR A 1 78 ? -14.552 9.159 6.594 1.00 92.81 78 THR A O 1
ATOM 632 N N . ARG A 1 79 ? -13.781 7.082 6.277 1.00 91.88 79 ARG A N 1
ATOM 633 C CA . ARG A 1 79 ? -12.372 7.429 6.094 1.00 91.88 79 ARG A CA 1
ATOM 634 C C . ARG A 1 79 ? -11.816 6.851 4.803 1.00 91.88 79 ARG A C 1
ATOM 636 O O . ARG A 1 79 ? -12.258 5.819 4.306 1.00 91.88 79 ARG A O 1
ATOM 643 N N . LYS A 1 80 ? -10.790 7.527 4.301 1.00 93.69 80 LYS A N 1
ATOM 644 C CA . LYS A 1 80 ? -9.788 6.976 3.397 1.00 93.69 80 LYS A CA 1
ATOM 645 C C . LYS A 1 80 ? -8.423 7.280 3.997 1.00 93.69 80 LYS A C 1
ATOM 647 O O . LYS A 1 80 ? -8.1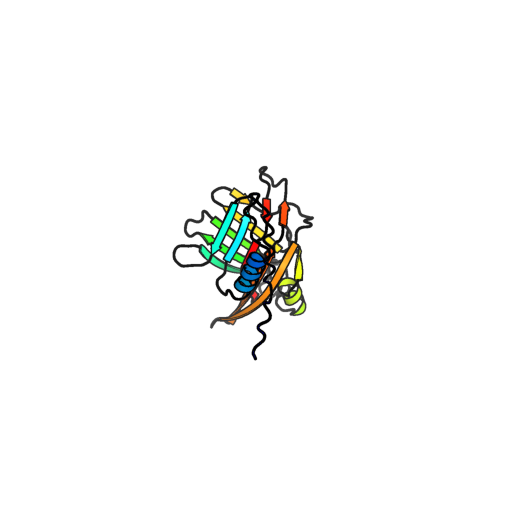99 8.400 4.458 1.00 93.69 80 LYS A O 1
ATOM 652 N N . SER A 1 81 ? -7.536 6.294 4.004 1.00 95.19 81 SER A N 1
ATOM 653 C CA . SER A 1 81 ? -6.202 6.431 4.581 1.00 95.19 81 SER A CA 1
ATOM 654 C C . SER A 1 81 ? -5.131 6.299 3.507 1.00 95.19 81 SER A C 1
ATOM 656 O O . SER A 1 81 ? -5.285 5.567 2.528 1.00 95.19 81 SER A O 1
ATOM 658 N N . LEU A 1 82 ? -4.045 7.042 3.679 1.00 96.19 82 LEU A N 1
ATOM 659 C CA . LEU A 1 82 ? -2.917 7.128 2.760 1.00 96.19 82 LEU A CA 1
ATOM 660 C C . LEU A 1 82 ? -1.633 6.871 3.528 1.00 96.19 82 LEU A C 1
ATOM 662 O O . LEU A 1 82 ? -1.444 7.384 4.630 1.00 96.19 82 LEU A O 1
ATOM 666 N N . PHE A 1 83 ? -0.743 6.129 2.893 1.00 97.81 83 PHE A N 1
ATOM 667 C CA . PHE A 1 83 ? 0.646 6.001 3.279 1.00 97.81 83 PHE A CA 1
ATOM 668 C C . PHE A 1 83 ? 1.531 6.417 2.105 1.00 97.81 83 PHE A C 1
ATOM 670 O O . PHE A 1 83 ? 1.252 6.094 0.946 1.00 97.81 83 PHE A O 1
ATOM 677 N N . VAL A 1 84 ? 2.606 7.134 2.415 1.00 97.69 84 VAL A N 1
ATOM 678 C CA . VAL A 1 84 ? 3.584 7.633 1.454 1.00 97.69 84 VAL A CA 1
ATOM 679 C C . VAL A 1 84 ? 4.991 7.356 1.970 1.00 97.69 84 VAL A C 1
ATOM 681 O O . VAL A 1 84 ? 5.309 7.693 3.107 1.00 97.69 84 VAL A O 1
ATOM 684 N N . LEU A 1 85 ? 5.856 6.828 1.107 1.00 97.50 85 LEU A N 1
ATOM 685 C CA . LEU A 1 85 ? 7.310 6.923 1.235 1.00 97.50 85 LEU A CA 1
ATOM 686 C C . LEU A 1 85 ? 7.802 7.912 0.192 1.00 97.50 85 LEU A C 1
ATOM 688 O O . LEU A 1 85 ? 7.560 7.721 -0.997 1.00 97.50 85 LEU A O 1
ATOM 692 N N . ASN A 1 86 ? 8.498 8.957 0.613 1.00 96.12 86 ASN A N 1
ATOM 693 C CA . ASN A 1 86 ? 9.008 9.990 -0.276 1.00 96.12 86 ASN A CA 1
ATOM 694 C C . ASN A 1 86 ? 10.505 10.176 -0.046 1.00 96.12 86 ASN A C 1
ATOM 696 O O . ASN A 1 86 ? 10.931 10.436 1.077 1.00 96.12 86 ASN A O 1
ATOM 700 N N . GLN A 1 87 ? 11.307 10.062 -1.101 1.00 93.56 87 GLN A N 1
ATOM 701 C CA . GLN A 1 87 ? 12.722 10.409 -1.022 1.00 93.56 87 GLN A CA 1
ATOM 702 C C . GLN A 1 87 ? 12.857 11.905 -0.713 1.00 93.56 87 GLN A C 1
ATOM 704 O O . GLN A 1 87 ? 12.083 12.709 -1.228 1.00 93.56 87 GLN A O 1
ATOM 70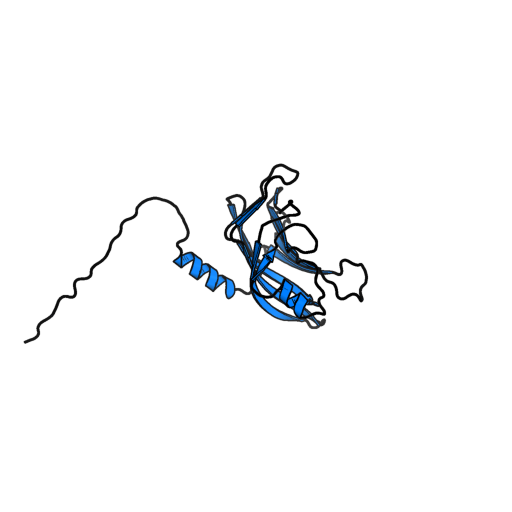9 N N . GLU A 1 88 ? 13.842 12.301 0.093 1.00 84.94 88 GLU A N 1
ATOM 710 C CA . GLU A 1 88 ? 14.003 13.702 0.526 1.00 84.94 88 GLU A CA 1
ATOM 711 C C . GLU A 1 88 ? 14.124 14.706 -0.632 1.00 84.94 88 GLU A C 1
ATOM 713 O O . GLU A 1 88 ? 13.607 15.817 -0.550 1.00 84.94 88 GLU A O 1
ATOM 718 N N . ASN A 1 89 ? 14.741 14.306 -1.747 1.00 84.56 89 ASN A N 1
ATOM 719 C CA . ASN A 1 89 ? 14.838 15.130 -2.958 1.00 84.56 89 ASN A CA 1
ATOM 720 C C . ASN A 1 89 ? 13.541 15.160 -3.799 1.00 84.56 89 ASN A C 1
ATOM 722 O O . ASN A 1 89 ? 13.498 15.828 -4.828 1.00 84.56 89 ASN A O 1
ATOM 726 N N . GLY A 1 90 ? 12.511 14.406 -3.405 1.00 82.44 90 GLY A N 1
ATOM 727 C CA . GLY A 1 90 ? 11.226 14.285 -4.090 1.00 82.44 90 GLY A CA 1
ATOM 728 C C . GLY A 1 90 ? 11.228 13.424 -5.358 1.00 82.44 90 GLY A C 1
ATOM 729 O O . GLY A 1 90 ? 10.165 13.213 -5.934 1.00 82.44 90 GLY A O 1
ATOM 730 N N . ASN A 1 91 ? 12.362 12.887 -5.807 1.00 87.56 91 ASN A N 1
ATOM 731 C CA . ASN A 1 91 ? 12.440 12.208 -7.107 1.00 87.56 91 ASN A CA 1
ATOM 732 C C . ASN A 1 91 ? 11.779 10.828 -7.116 1.00 87.56 91 ASN A C 1
ATOM 734 O O . ASN A 1 91 ? 11.250 10.407 -8.142 1.00 87.56 91 ASN A O 1
ATOM 738 N N . ASN A 1 92 ? 11.795 10.125 -5.985 1.00 92.69 92 ASN A N 1
ATOM 739 C CA . ASN A 1 92 ? 11.190 8.805 -5.855 1.00 92.69 92 ASN A CA 1
ATOM 740 C C . ASN A 1 92 ? 10.101 8.827 -4.784 1.00 92.69 92 ASN A C 1
ATOM 742 O O . ASN A 1 92 ? 10.289 9.403 -3.711 1.00 92.69 92 ASN A O 1
ATOM 746 N N . GLN A 1 93 ? 8.964 8.206 -5.079 1.00 95.38 93 GLN A N 1
ATOM 747 C CA . GLN A 1 93 ? 7.829 8.142 -4.168 1.00 95.38 93 GLN A CA 1
ATOM 748 C C . GLN A 1 93 ? 7.093 6.814 -4.328 1.00 95.38 93 GLN A C 1
ATOM 750 O O . GLN A 1 93 ? 6.842 6.378 -5.447 1.00 95.38 93 GLN A O 1
ATOM 755 N N . PHE A 1 94 ? 6.692 6.208 -3.219 1.00 96.94 94 PHE A N 1
ATOM 756 C CA . PHE A 1 94 ? 5.692 5.148 -3.186 1.00 96.94 94 PHE A CA 1
ATOM 757 C C . PHE A 1 94 ? 4.471 5.656 -2.426 1.00 96.94 94 PHE A C 1
ATOM 759 O O . PHE A 1 94 ? 4.608 6.290 -1.381 1.00 96.94 94 PHE A O 1
ATOM 766 N N . VAL A 1 95 ? 3.287 5.391 -2.959 1.00 97.00 95 VAL A N 1
ATOM 767 C CA . VAL A 1 95 ? 2.006 5.766 -2.367 1.00 97.00 95 VAL A CA 1
ATOM 768 C C . VAL A 1 95 ? 1.096 4.552 -2.383 1.00 97.00 95 VAL A C 1
ATOM 770 O O . VAL A 1 95 ? 0.981 3.885 -3.411 1.00 97.00 95 VAL A O 1
ATOM 773 N N . ILE A 1 96 ? 0.399 4.324 -1.276 1.00 97.88 96 ILE A N 1
ATOM 774 C CA . ILE A 1 96 ? -0.741 3.414 -1.198 1.00 97.88 96 ILE A CA 1
ATOM 775 C C . ILE A 1 96 ? -1.885 4.113 -0.469 1.00 97.88 96 ILE A C 1
ATOM 777 O O . ILE A 1 96 ? -1.673 4.770 0.551 1.00 97.88 96 ILE A O 1
ATOM 781 N N . SER A 1 97 ? -3.101 3.985 -0.991 1.00 97.00 97 SER A N 1
ATOM 782 C CA . SER A 1 97 ? -4.311 4.432 -0.305 1.00 97.00 97 SER A CA 1
ATOM 783 C C . SER A 1 97 ? -5.326 3.311 -0.204 1.00 97.00 97 SER A C 1
ATOM 785 O O . SER A 1 97 ? -5.463 2.520 -1.138 1.00 97.00 97 SER A O 1
ATOM 787 N N . THR A 1 98 ? -6.061 3.292 0.899 1.00 97.06 98 THR A N 1
ATOM 788 C CA . THR A 1 98 ? -7.135 2.332 1.144 1.00 97.06 98 THR A CA 1
ATOM 789 C C . THR A 1 98 ? -8.346 2.604 0.243 1.00 97.06 98 THR A C 1
ATOM 791 O O . THR A 1 98 ? -8.500 3.728 -0.264 1.00 97.06 98 THR A O 1
ATOM 794 N N . PRO A 1 99 ? -9.252 1.624 0.096 1.00 95.62 99 PRO A N 1
ATOM 795 C CA . PRO A 1 99 ? -10.644 1.930 -0.201 1.00 95.62 99 PRO A CA 1
ATOM 796 C C . PRO A 1 99 ? -11.258 2.824 0.888 1.00 95.62 99 PRO A C 1
ATOM 798 O O . PRO A 1 99 ? -10.653 3.099 1.931 1.00 95.62 99 PRO A O 1
ATOM 801 N N . THR A 1 100 ? -12.465 3.302 0.625 1.00 94.69 100 THR A N 1
ATOM 802 C CA . THR A 1 100 ? -13.285 4.032 1.589 1.00 94.69 100 THR A CA 1
ATOM 803 C C . THR A 1 100 ? -13.899 3.046 2.581 1.00 94.69 100 THR A C 1
ATOM 805 O O . THR A 1 100 ? -14.393 2.008 2.160 1.00 94.69 100 THR A O 1
ATOM 808 N N . TYR A 1 101 ? -13.879 3.362 3.876 1.00 94.25 101 TYR A N 1
ATOM 809 C CA . TYR A 1 101 ? -14.440 2.504 4.929 1.00 94.25 101 TYR A CA 1
ATOM 810 C C . TYR A 1 101 ? -14.964 3.323 6.110 1.00 94.25 101 TYR A C 1
ATOM 812 O O . TYR A 1 101 ? -14.490 4.432 6.361 1.00 94.25 101 TYR A O 1
ATOM 820 N N . ASP A 1 102 ? -15.930 2.804 6.856 1.00 92.75 102 ASP A N 1
ATOM 821 C CA . ASP A 1 102 ? -16.375 3.364 8.131 1.00 92.75 102 ASP A CA 1
ATOM 822 C C . ASP A 1 102 ? -15.397 2.976 9.252 1.00 92.75 102 ASP A C 1
ATOM 824 O O . ASP A 1 102 ? -15.355 1.833 9.710 1.00 92.75 102 ASP A O 1
ATOM 828 N N . SER A 1 103 ? -14.616 3.943 9.746 1.00 91.62 103 SER A N 1
ATOM 829 C CA . SER A 1 103 ? -13.623 3.696 10.801 1.00 91.62 103 SER A CA 1
ATOM 830 C C . SER A 1 103 ? -14.236 3.476 12.190 1.00 91.62 103 SER A C 1
ATOM 832 O O . SER A 1 103 ? -13.510 3.224 13.153 1.00 91.62 103 SER A O 1
ATOM 834 N N . SER A 1 104 ? -15.555 3.613 12.330 1.00 91.19 104 SER A N 1
ATOM 835 C CA . SER A 1 104 ? -16.305 3.252 13.534 1.00 91.19 104 SER A CA 1
ATOM 836 C C . SER A 1 104 ? -16.884 1.834 13.480 1.00 91.19 104 SER A C 1
ATOM 838 O O . SER A 1 104 ? -17.315 1.331 14.519 1.00 91.19 104 SER A O 1
ATOM 840 N N . SER A 1 105 ? -16.852 1.180 12.313 1.00 94.38 105 SER A N 1
ATOM 841 C CA . SER A 1 105 ? -17.322 -0.189 12.092 1.00 94.38 105 SER A CA 1
ATOM 842 C C . SER A 1 105 ? -16.149 -1.178 12.115 1.00 94.38 105 SER A C 1
ATOM 844 O O . SER A 1 105 ? -15.376 -1.234 11.158 1.00 94.38 105 SER A O 1
ATOM 846 N N . PRO A 1 106 ? -16.003 -2.021 13.159 1.00 93.25 106 PRO A N 1
ATOM 847 C CA . PRO A 1 106 ? -14.936 -3.023 13.203 1.00 93.25 106 PRO A CA 1
ATOM 848 C C . PRO A 1 106 ? -14.963 -3.995 12.018 1.00 93.25 106 PRO A C 1
ATOM 850 O O . PRO A 1 106 ? -13.913 -4.463 11.595 1.00 93.25 106 PRO A O 1
ATOM 853 N N . ALA A 1 107 ? -16.152 -4.280 11.475 1.00 96.69 107 ALA A N 1
ATOM 854 C CA . ALA A 1 107 ? -16.311 -5.154 10.318 1.00 96.69 107 ALA A CA 1
ATOM 855 C C . ALA A 1 107 ? -15.730 -4.530 9.041 1.00 96.69 107 ALA A C 1
ATOM 857 O O . ALA A 1 107 ? -15.047 -5.219 8.296 1.00 96.69 107 ALA A O 1
ATOM 858 N N . GLU A 1 108 ? -15.944 -3.231 8.812 1.00 95.50 108 GLU A N 1
ATOM 859 C CA . GLU A 1 108 ? -15.364 -2.544 7.649 1.00 95.50 108 GLU A CA 1
ATOM 860 C C . GLU A 1 108 ? -13.857 -2.312 7.819 1.00 95.50 108 GLU A C 1
ATOM 862 O O . GLU A 1 108 ? -13.093 -2.423 6.862 1.00 95.50 108 GLU A O 1
ATOM 867 N N . VAL A 1 109 ? -13.394 -2.058 9.047 1.00 94.62 109 VAL A N 1
ATOM 868 C CA . VAL A 1 109 ? -11.955 -2.001 9.352 1.00 94.62 109 VAL A CA 1
ATOM 869 C C . VAL A 1 109 ? -11.281 -3.345 9.042 1.00 94.62 109 VAL A C 1
ATOM 871 O O . VAL A 1 109 ? -10.225 -3.360 8.409 1.00 94.62 109 VAL A O 1
ATOM 874 N N . ASP A 1 110 ? -11.887 -4.468 9.435 1.00 95.81 110 ASP A N 1
ATOM 875 C CA . ASP A 1 110 ? -11.393 -5.813 9.108 1.00 95.81 110 ASP A CA 1
ATOM 876 C C . ASP A 1 110 ? -11.519 -6.133 7.606 1.00 95.81 110 ASP A C 1
ATOM 878 O O . ASP A 1 110 ? -10.631 -6.746 7.013 1.00 95.81 110 ASP A O 1
ATOM 882 N N . GLU A 1 111 ? -12.555 -5.638 6.929 1.00 96.38 111 GLU A N 1
ATOM 883 C CA . GLU A 1 111 ? -12.675 -5.775 5.475 1.00 96.38 111 GLU A CA 1
ATOM 884 C C . GLU A 1 111 ? -11.505 -5.104 4.739 1.00 96.38 111 GLU A C 1
ATOM 886 O O . GLU A 1 111 ? -10.997 -5.659 3.761 1.00 96.38 111 GLU A O 1
ATOM 891 N N . VAL A 1 112 ? -11.013 -3.962 5.226 1.00 96.62 112 VAL A N 1
ATOM 892 C CA . VAL A 1 112 ? -9.871 -3.261 4.621 1.00 96.62 112 VAL A CA 1
ATOM 893 C C . VAL A 1 112 ? -8.527 -3.840 5.067 1.00 96.62 112 VAL A C 1
ATOM 895 O O . VAL A 1 112 ? -7.670 -4.113 4.225 1.00 96.62 112 VAL A O 1
ATOM 898 N N . PHE A 1 113 ? -8.321 -4.025 6.372 1.00 96.62 113 PHE A N 1
ATOM 899 C CA . PHE A 1 113 ? -7.008 -4.328 6.960 1.00 96.62 113 PHE A CA 1
ATOM 900 C C . PHE A 1 113 ? -6.854 -5.764 7.475 1.00 96.62 113 PHE A C 1
ATOM 902 O O . PHE A 1 113 ? -5.766 -6.145 7.917 1.00 96.62 113 PHE A O 1
ATOM 909 N N . GLY A 1 114 ? -7.917 -6.560 7.449 1.00 97.06 114 GLY A N 1
ATOM 910 C CA . GLY A 1 114 ? -7.884 -7.982 7.765 1.00 97.06 114 GLY A CA 1
ATOM 911 C C . GLY A 1 114 ? -7.201 -8.779 6.660 1.00 97.06 114 GLY A C 1
ATOM 912 O O . GLY A 1 114 ? -7.209 -8.397 5.483 1.00 97.06 114 GLY A O 1
ATOM 913 N N . THR A 1 115 ? -6.596 -9.900 7.045 1.00 98.19 115 THR A N 1
ATOM 914 C CA . THR A 1 115 ? -5.830 -10.755 6.135 1.00 98.19 115 THR A CA 1
ATOM 915 C C . THR A 1 115 ? -6.672 -11.247 4.962 1.00 98.19 115 THR A C 1
ATOM 917 O O . THR A 1 115 ? -7.829 -11.628 5.144 1.00 98.19 115 THR A O 1
ATOM 920 N N . GLY A 1 116 ? -6.075 -11.306 3.776 1.00 97.88 116 GLY A N 1
ATOM 921 C CA . GLY A 1 116 ? -6.703 -11.855 2.580 1.00 97.88 116 GLY A CA 1
ATOM 922 C C . GLY A 1 116 ? -6.520 -10.988 1.342 1.00 97.88 116 GLY A C 1
ATOM 923 O O . GLY A 1 116 ? -5.921 -9.914 1.372 1.00 97.88 116 GLY A O 1
ATOM 924 N N . ILE A 1 117 ? -7.059 -11.489 0.237 1.00 97.75 117 ILE A N 1
ATOM 925 C CA . ILE A 1 117 ? -6.956 -10.879 -1.086 1.00 97.75 117 ILE A CA 1
ATOM 926 C C . ILE A 1 117 ? -7.942 -9.713 -1.199 1.00 97.75 117 ILE A C 1
ATOM 928 O O . ILE A 1 117 ? -9.126 -9.859 -0.890 1.00 97.75 117 ILE A O 1
ATOM 932 N N . LYS A 1 118 ? -7.450 -8.558 -1.653 1.00 96.62 118 LYS A N 1
ATOM 933 C CA . LYS A 1 118 ? -8.208 -7.320 -1.861 1.00 96.62 118 LYS A CA 1
ATOM 934 C C . LYS A 1 118 ? -8.018 -6.837 -3.296 1.00 96.62 118 LYS A C 1
ATOM 936 O O . LYS A 1 118 ? -7.002 -7.116 -3.932 1.00 96.62 118 LYS A O 1
ATOM 941 N N . LYS A 1 119 ? -8.981 -6.066 -3.796 1.00 95.00 119 LYS A N 1
ATOM 942 C CA . LYS A 1 119 ? -8.895 -5.469 -5.132 1.00 95.00 119 LYS A CA 1
ATOM 943 C C . LYS A 1 119 ? -7.920 -4.298 -5.156 1.00 95.00 119 LYS A C 1
ATOM 945 O O . LYS A 1 119 ? -7.898 -3.473 -4.238 1.00 95.00 119 LYS A O 1
ATOM 950 N N . LEU A 1 120 ? -7.156 -4.213 -6.238 1.00 94.00 120 LEU A N 1
ATOM 951 C CA . LEU A 1 120 ? -6.163 -3.177 -6.477 1.00 94.00 120 LEU A CA 1
ATOM 952 C C . LEU A 1 120 ? -6.450 -2.470 -7.806 1.00 94.00 120 LEU A C 1
ATOM 954 O O . LEU A 1 120 ? -6.341 -3.081 -8.863 1.00 94.00 120 LEU A O 1
ATOM 958 N N . GLY A 1 121 ? -6.741 -1.173 -7.760 1.00 91.62 121 GLY A N 1
ATOM 959 C CA . GLY A 1 121 ? -7.089 -0.376 -8.932 1.00 91.62 121 GLY A CA 1
ATOM 960 C C . GLY A 1 121 ? -7.492 1.057 -8.582 1.00 91.62 121 GLY A C 1
ATOM 961 O O . GLY A 1 121 ? -7.500 1.444 -7.412 1.00 91.62 121 GLY A O 1
ATOM 962 N N . PRO A 1 122 ? -7.809 1.890 -9.581 1.00 86.50 122 PRO A N 1
ATOM 963 C CA . PRO A 1 122 ? -8.443 3.175 -9.339 1.00 86.50 122 PRO A CA 1
ATOM 964 C C . PRO A 1 122 ? -9.875 2.976 -8.808 1.00 86.50 122 PRO A C 1
ATOM 966 O O . PRO A 1 122 ? -10.474 1.910 -8.944 1.00 86.50 122 PRO A O 1
ATOM 969 N N . GLY A 1 123 ? -10.415 4.021 -8.183 1.00 82.50 123 GLY A N 1
ATOM 970 C CA . GLY A 1 123 ? -11.765 4.025 -7.618 1.00 82.50 123 GLY A CA 1
ATOM 971 C C . GLY A 1 123 ? -11.800 4.119 -6.086 1.00 82.50 123 GLY A C 1
ATOM 972 O O . GLY A 1 123 ? -10.765 4.026 -5.419 1.00 82.50 123 GLY A O 1
ATOM 973 N N . PRO A 1 124 ? -12.986 4.383 -5.515 1.00 83.38 124 PRO A N 1
ATOM 974 C CA . PRO A 1 124 ? -13.162 4.536 -4.073 1.00 83.38 124 PRO A CA 1
ATOM 975 C C . PRO A 1 124 ? -13.167 3.206 -3.311 1.00 83.38 124 PRO A C 1
ATOM 977 O O . PRO A 1 124 ? -12.888 3.234 -2.117 1.00 83.38 124 PRO A O 1
ATOM 980 N N . ASP A 1 125 ? -13.428 2.083 -3.986 1.00 90.38 125 ASP A N 1
ATOM 981 C CA . ASP A 1 125 ? -13.655 0.766 -3.364 1.00 90.38 125 ASP A CA 1
ATOM 982 C C . ASP A 1 125 ? -12.452 -0.182 -3.488 1.00 90.38 125 ASP A C 1
ATOM 984 O O . ASP A 1 125 ? -12.492 -1.324 -3.037 1.00 90.38 125 ASP A O 1
ATOM 988 N N . ASN A 1 126 ? -11.358 0.292 -4.085 1.00 94.38 126 ASN A N 1
ATOM 989 C CA . ASN A 1 126 ? -10.142 -0.483 -4.295 1.00 94.38 126 ASN A CA 1
ATOM 990 C C . ASN A 1 126 ? -8.977 0.127 -3.515 1.00 94.38 126 ASN A C 1
ATOM 992 O O . ASN A 1 126 ? -8.924 1.339 -3.274 1.00 94.38 126 ASN A O 1
ATOM 996 N N . PHE A 1 127 ? -7.984 -0.700 -3.191 1.00 96.62 127 PHE A N 1
ATOM 997 C CA . PHE A 1 127 ? -6.667 -0.164 -2.883 1.00 96.62 127 PHE A CA 1
ATOM 998 C C . PHE A 1 127 ? -6.090 0.495 -4.130 1.00 96.62 127 PHE A C 1
ATOM 1000 O O . PHE A 1 127 ? -6.190 -0.037 -5.232 1.00 96.62 127 PHE A O 1
ATOM 1007 N N . TYR A 1 128 ? -5.421 1.625 -3.945 1.00 94.88 128 TYR A N 1
ATOM 1008 C CA . TYR A 1 128 ? -4.711 2.314 -5.015 1.00 94.88 128 TYR A CA 1
ATOM 1009 C C . TYR A 1 128 ? -3.233 2.396 -4.676 1.00 94.88 128 TYR A C 1
ATOM 1011 O O . TYR A 1 128 ? -2.881 2.727 -3.545 1.00 94.88 128 TYR A O 1
ATOM 1019 N N . ILE A 1 129 ? -2.380 2.147 -5.669 1.00 95.12 129 ILE A N 1
ATOM 1020 C CA . ILE A 1 129 ? -0.935 2.334 -5.561 1.00 95.12 129 ILE A CA 1
ATOM 1021 C C . ILE A 1 129 ? -0.417 3.256 -6.658 1.00 95.12 129 ILE A C 1
ATOM 1023 O O . ILE A 1 129 ? -0.897 3.247 -7.795 1.00 95.12 129 ILE A O 1
ATOM 1027 N N . GLN A 1 130 ? 0.618 4.014 -6.317 1.00 93.69 130 GLN A N 1
ATOM 1028 C CA . GLN A 1 130 ? 1.376 4.824 -7.257 1.00 93.69 130 GLN A CA 1
ATOM 1029 C C . GLN A 1 130 ? 2.857 4.774 -6.905 1.00 93.69 130 GLN A C 1
ATOM 1031 O O . GLN A 1 130 ? 3.237 4.912 -5.743 1.00 93.69 130 GLN A O 1
ATOM 1036 N N . ILE A 1 131 ? 3.695 4.642 -7.926 1.00 93.62 131 ILE A N 1
ATOM 1037 C CA . ILE A 1 131 ? 5.148 4.700 -7.803 1.00 93.62 131 ILE A CA 1
ATOM 1038 C C . ILE A 1 131 ? 5.654 5.809 -8.711 1.00 93.62 131 ILE A C 1
ATOM 1040 O O . ILE A 1 131 ? 5.428 5.772 -9.916 1.00 93.62 131 ILE A O 1
ATOM 1044 N N . ARG A 1 132 ? 6.346 6.798 -8.156 1.00 91.50 132 ARG A N 1
ATOM 1045 C CA . ARG A 1 132 ? 7.126 7.762 -8.931 1.00 91.50 132 ARG A CA 1
ATOM 1046 C C . ARG A 1 132 ? 8.588 7.356 -8.881 1.00 91.50 132 ARG A C 1
ATOM 1048 O O . ARG A 1 132 ? 9.115 7.160 -7.789 1.00 91.50 132 ARG A O 1
ATOM 1055 N N . SER A 1 133 ? 9.233 7.288 -10.041 1.00 89.62 133 SER A N 1
ATOM 1056 C CA . SER A 1 133 ? 10.682 7.171 -10.140 1.00 89.62 133 SER A CA 1
ATOM 1057 C C . SER A 1 133 ? 11.247 8.151 -11.164 1.00 89.62 133 SER A C 1
ATOM 1059 O O . SER A 1 133 ? 10.982 8.055 -12.367 1.00 89.62 133 SER A O 1
ATOM 1061 N N . GLY A 1 134 ? 11.987 9.145 -10.668 1.00 88.25 134 GLY A N 1
ATOM 1062 C CA . GLY A 1 134 ? 12.428 10.290 -11.459 1.00 88.25 134 GLY A CA 1
ATOM 1063 C C . GLY A 1 134 ? 11.236 11.030 -12.073 1.00 88.25 134 GLY A C 1
ATOM 1064 O O . GLY A 1 134 ? 10.318 11.448 -11.371 1.00 88.25 134 GLY A O 1
ATOM 1065 N N . ASN A 1 135 ? 11.232 11.155 -13.402 1.00 86.50 135 ASN A N 1
ATOM 1066 C CA . ASN A 1 135 ? 10.155 11.816 -14.151 1.00 86.50 135 ASN A CA 1
ATOM 1067 C C . ASN A 1 135 ? 8.991 10.878 -14.517 1.00 86.50 135 ASN A C 1
ATOM 1069 O O . ASN A 1 135 ? 8.038 11.312 -15.164 1.00 86.50 135 ASN A O 1
ATOM 1073 N N . SER A 1 136 ? 9.071 9.598 -14.148 1.00 86.12 136 SER A N 1
ATOM 1074 C CA . SER A 1 136 ? 8.055 8.603 -14.489 1.00 86.12 136 SER A CA 1
ATOM 1075 C C . SER A 1 136 ? 7.127 8.359 -13.310 1.00 86.12 136 SER A C 1
ATOM 1077 O O . SER A 1 136 ? 7.584 8.161 -12.187 1.00 86.12 136 SER A O 1
ATOM 1079 N N . THR A 1 137 ? 5.825 8.318 -13.579 1.00 88.31 137 THR A N 1
ATOM 1080 C CA . THR A 1 137 ? 4.802 7.913 -12.612 1.00 88.31 137 THR A CA 1
ATOM 1081 C C . THR A 1 137 ? 4.108 6.666 -13.131 1.00 88.31 137 THR A C 1
ATOM 1083 O O . THR A 1 137 ? 3.593 6.658 -14.247 1.00 88.31 137 THR A O 1
ATOM 1086 N N . PHE A 1 138 ? 4.071 5.633 -12.302 1.00 87.81 138 PHE A N 1
ATOM 1087 C CA . PHE A 1 138 ? 3.465 4.347 -12.587 1.00 87.81 138 PHE A CA 1
ATOM 1088 C C . PHE A 1 138 ? 2.280 4.110 -11.651 1.00 87.81 138 PHE A C 1
ATOM 1090 O O . PHE A 1 138 ? 2.386 4.315 -10.440 1.00 87.81 138 PHE A O 1
ATOM 1097 N N . LYS A 1 139 ? 1.141 3.715 -12.216 1.00 89.06 139 LYS A N 1
ATOM 1098 C CA . LYS A 1 139 ? -0.111 3.441 -11.501 1.00 89.06 139 LYS A CA 1
ATOM 1099 C C . LYS A 1 139 ? -1.015 2.567 -12.364 1.00 89.06 139 LYS A C 1
ATOM 1101 O O . LYS A 1 139 ? -0.819 2.504 -13.575 1.00 89.06 139 LYS A O 1
ATOM 1106 N N . ILE A 1 140 ? -2.022 1.950 -11.753 1.00 88.06 140 ILE A N 1
ATOM 1107 C CA . ILE A 1 140 ? -3.114 1.294 -12.486 1.00 88.06 140 ILE A CA 1
ATOM 1108 C C . ILE A 1 140 ? -4.093 2.377 -12.939 1.00 88.06 140 ILE A C 1
ATOM 1110 O O . ILE A 1 140 ? -4.458 3.258 -12.158 1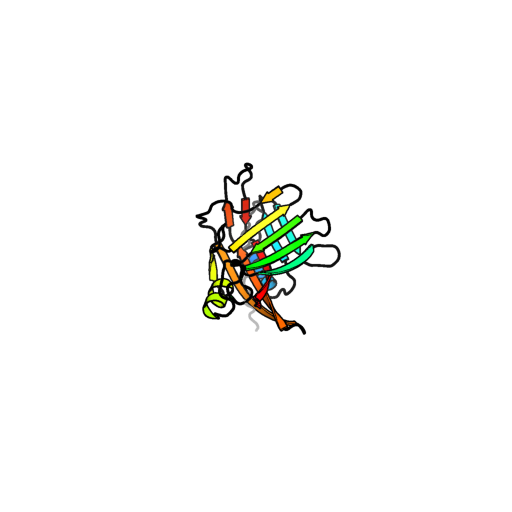.00 88.06 140 ILE A O 1
ATOM 1114 N N . CYS A 1 141 ? -4.491 2.329 -14.204 1.00 81.69 141 CYS A N 1
ATOM 1115 C CA . CYS A 1 141 ? -5.377 3.317 -14.826 1.00 81.69 141 CYS A CA 1
ATOM 1116 C C . CYS A 1 141 ? -6.721 2.737 -15.288 1.00 81.69 141 CYS A C 1
ATOM 1118 O O . CYS A 1 141 ? -7.606 3.501 -15.658 1.00 81.69 141 CYS A O 1
ATOM 1120 N N . GLU A 1 142 ? -6.885 1.416 -15.253 1.00 80.81 142 GLU A N 1
ATOM 1121 C CA . GLU A 1 142 ? -8.102 0.714 -15.669 1.00 80.81 142 GLU A CA 1
ATOM 1122 C C . GLU A 1 142 ? -9.085 0.619 -14.490 1.00 80.81 142 GLU A C 1
ATOM 1124 O O . GLU A 1 142 ? -8.720 0.077 -13.452 1.00 80.81 142 GLU A O 1
ATOM 1129 N N . GLU A 1 143 ? -10.311 1.138 -14.637 1.00 69.62 143 GLU A N 1
ATOM 1130 C CA . GLU A 1 143 ? -11.349 1.129 -13.582 1.00 69.62 143 GLU A CA 1
ATOM 1131 C C . GLU A 1 143 ? -11.810 -0.277 -13.186 1.00 69.62 143 GLU A C 1
ATOM 1133 O O . GLU A 1 143 ? -11.999 -0.555 -12.003 1.00 69.62 143 GLU A O 1
ATOM 1138 N N . GLU A 1 144 ? -11.910 -1.191 -14.150 1.00 69.12 144 GLU A N 1
ATOM 1139 C CA . GLU A 1 144 ? -12.218 -2.602 -13.899 1.00 69.12 144 GLU A CA 1
ATOM 1140 C C . GLU A 1 144 ? -10.939 -3.443 -13.830 1.00 69.12 144 GLU A C 1
ATOM 1142 O O . GLU A 1 144 ? -10.671 -4.310 -14.662 1.00 69.12 144 GLU A O 1
ATOM 1147 N N . SER A 1 145 ? -10.109 -3.167 -12.829 1.00 69.69 145 SER A N 1
ATOM 1148 C CA . SER A 1 145 ? -8.885 -3.927 -12.600 1.00 69.69 145 SER A CA 1
ATOM 1149 C C . SER A 1 145 ? -9.180 -5.318 -12.032 1.00 69.69 145 SER A C 1
ATOM 1151 O O . SER A 1 145 ? -9.793 -5.451 -10.972 1.00 69.69 145 SER A O 1
ATOM 1153 N N . VAL A 1 146 ? -8.633 -6.351 -12.668 1.00 86.19 146 VAL A N 1
ATOM 1154 C CA . VAL A 1 146 ? -8.554 -7.720 -12.118 1.00 86.19 146 VAL A CA 1
ATOM 1155 C C . VAL A 1 146 ? -7.341 -7.916 -11.198 1.00 86.19 146 VAL A C 1
ATOM 1157 O O . VAL A 1 146 ? -6.996 -9.043 -10.859 1.00 86.19 146 VAL A O 1
ATOM 1160 N N . TYR A 1 147 ? -6.639 -6.833 -10.855 1.00 92.50 147 TYR A N 1
ATOM 1161 C CA . TYR A 1 147 ? -5.423 -6.899 -10.058 1.00 92.50 147 TYR A CA 1
ATOM 1162 C C . TYR A 1 147 ? -5.738 -6.981 -8.569 1.00 92.50 147 TYR A C 1
ATOM 1164 O O . TYR A 1 147 ? -6.729 -6.435 -8.075 1.00 92.50 147 TYR A O 1
ATOM 1172 N N . GLU A 1 148 ? -4.836 -7.634 -7.851 1.00 95.56 148 GLU A N 1
ATOM 1173 C CA . GLU A 1 148 ? -5.018 -7.977 -6.453 1.00 95.56 148 GLU A CA 1
ATOM 1174 C C . GLU A 1 148 ? -3.832 -7.507 -5.614 1.00 95.56 148 GLU A C 1
ATOM 1176 O O . GLU A 1 148 ? -2.688 -7.429 -6.075 1.00 95.56 148 GLU A O 1
ATOM 1181 N N . ILE A 1 149 ? -4.129 -7.203 -4.357 1.00 97.38 149 ILE A N 1
ATOM 1182 C CA . ILE A 1 149 ? -3.158 -6.997 -3.291 1.00 97.38 149 ILE A CA 1
ATOM 1183 C C . ILE A 1 149 ? -3.578 -7.867 -2.109 1.00 97.38 149 ILE A C 1
ATOM 1185 O O . ILE A 1 149 ? -4.737 -7.864 -1.700 1.00 97.38 149 ILE A O 1
ATOM 1189 N N . GLU A 1 150 ? -2.651 -8.645 -1.572 1.00 98.19 150 GLU A N 1
ATOM 1190 C CA . GLU A 1 150 ? -2.908 -9.529 -0.440 1.00 98.19 150 GLU A CA 1
ATOM 1191 C C . GLU A 1 150 ? -2.466 -8.840 0.848 1.00 98.19 150 GLU A C 1
ATOM 1193 O O . GLU A 1 150 ? -1.308 -8.444 0.971 1.00 98.19 150 GLU A O 1
ATOM 1198 N N . VAL A 1 151 ? -3.371 -8.706 1.817 1.00 98.38 151 VAL A N 1
ATOM 1199 C CA . VAL A 1 151 ? -3.021 -8.334 3.190 1.00 98.38 151 VAL A CA 1
ATOM 1200 C C . VAL A 1 151 ? -2.549 -9.590 3.910 1.00 98.38 151 VAL A C 1
ATOM 1202 O O . VAL A 1 151 ? -3.318 -10.526 4.117 1.00 98.38 151 VAL A O 1
ATOM 1205 N N . LEU A 1 152 ? -1.286 -9.606 4.313 1.00 97.56 152 LEU A N 1
ATOM 1206 C CA . LEU A 1 152 ? -0.659 -10.757 4.964 1.00 97.56 152 LEU A CA 1
ATOM 1207 C C . LEU A 1 152 ? -0.800 -10.708 6.482 1.00 97.56 152 LEU A C 1
ATOM 1209 O O . LEU A 1 152 ? -0.895 -11.734 7.152 1.00 97.56 152 LEU A O 1
ATOM 1213 N N . LYS A 1 153 ? -0.741 -9.494 7.028 1.00 96.69 153 LYS A N 1
ATOM 1214 C CA . LYS A 1 153 ? -0.722 -9.211 8.460 1.00 96.69 153 LYS A CA 1
ATOM 1215 C C . LYS A 1 153 ? -1.103 -7.754 8.671 1.00 96.69 153 LYS A C 1
ATOM 1217 O O . LYS A 1 153 ? -0.731 -6.891 7.876 1.00 96.69 153 LYS A O 1
ATOM 1222 N N . SER A 1 154 ? -1.765 -7.477 9.780 1.00 96.75 154 SER A N 1
ATOM 1223 C CA . SER A 1 154 ? -1.953 -6.131 10.312 1.00 96.75 154 SER A CA 1
ATOM 1224 C C . SER A 1 154 ? -1.659 -6.130 11.810 1.00 96.75 154 SER A C 1
ATOM 1226 O O . SER A 1 154 ? -1.777 -7.153 12.490 1.00 96.75 154 SER A O 1
ATOM 1228 N N . LYS A 1 155 ? -1.162 -5.003 12.320 1.00 95.31 155 LYS A N 1
ATOM 1229 C CA . LYS A 1 155 ? -0.791 -4.844 13.728 1.00 95.31 155 LYS A CA 1
ATOM 1230 C C . LYS A 1 155 ? -0.963 -3.394 14.155 1.00 95.31 155 LYS A C 1
ATOM 1232 O O . LYS A 1 155 ? -0.317 -2.502 13.608 1.00 95.31 155 LYS A O 1
ATOM 1237 N N . GLU A 1 156 ? -1.773 -3.175 15.180 1.00 91.25 156 GLU A N 1
ATOM 1238 C CA . GLU A 1 156 ? -1.819 -1.899 15.893 1.00 91.25 156 GLU A CA 1
ATOM 1239 C C . GLU A 1 156 ? -0.504 -1.671 16.645 1.00 91.25 156 GLU A C 1
ATOM 1241 O O . GLU A 1 156 ? 0.035 -2.578 17.287 1.00 91.25 156 GLU A O 1
ATOM 1246 N N . ILE A 1 157 ? 0.041 -0.463 16.540 1.00 86.62 157 ILE A N 1
ATOM 1247 C CA . ILE A 1 157 ? 1.395 -0.155 17.027 1.00 86.62 157 ILE A CA 1
ATOM 1248 C C . ILE A 1 157 ? 1.432 0.984 18.037 1.00 86.62 157 ILE A C 1
ATOM 1250 O O . ILE A 1 157 ? 2.292 0.954 18.917 1.00 86.62 157 ILE A O 1
ATOM 1254 N N . PHE A 1 158 ? 0.538 1.974 17.955 1.00 73.81 158 PHE A N 1
ATOM 1255 C CA . PHE A 1 158 ? 0.586 3.103 18.882 1.00 73.81 158 PHE A CA 1
ATOM 1256 C C . PHE A 1 158 ? -0.734 3.868 18.979 1.00 73.81 158 PHE A C 1
ATOM 1258 O O . PHE A 1 158 ? -1.397 4.074 17.965 1.00 73.81 158 PHE A O 1
ATOM 1265 N N . VAL A 1 159 ? -1.051 4.320 20.196 1.00 63.53 159 VAL A N 1
ATOM 1266 C CA . VAL A 1 159 ? -1.934 5.456 20.487 1.00 63.53 159 VAL A CA 1
ATOM 1267 C C . VAL A 1 159 ? -1.006 6.563 20.968 1.00 63.53 159 VAL A C 1
ATOM 1269 O O . VAL A 1 159 ? -0.393 6.412 22.029 1.00 63.53 159 VAL A O 1
ATOM 1272 N N . ASP A 1 160 ? -0.840 7.639 20.206 1.00 65.25 160 ASP A N 1
ATOM 1273 C CA . ASP A 1 160 ? -0.014 8.747 20.686 1.00 65.25 160 ASP A CA 1
ATOM 1274 C C . ASP A 1 160 ? -0.676 9.521 21.833 1.00 65.25 160 ASP A C 1
ATOM 1276 O O . ASP A 1 160 ? -1.827 9.284 22.198 1.00 65.25 160 ASP A O 1
ATOM 1280 N N . HIS A 1 161 ? 0.057 10.445 22.460 1.00 62.47 161 HIS A N 1
ATOM 1281 C CA . HIS A 1 161 ? -0.510 11.285 23.522 1.00 62.47 161 HIS A CA 1
ATOM 1282 C C . HIS A 1 161 ? -1.668 12.175 23.034 1.00 62.47 161 HIS A C 1
ATOM 1284 O O . HIS A 1 161 ? -2.424 12.683 23.860 1.00 62.47 161 HIS A O 1
ATOM 1290 N N . SER A 1 162 ? -1.828 12.343 21.717 1.00 68.69 162 SER A N 1
ATOM 1291 C CA . SER A 1 162 ? -2.989 12.975 21.083 1.00 68.69 162 SER A CA 1
ATOM 1292 C C . SER A 1 162 ? -4.138 12.004 20.781 1.00 68.69 162 SER A C 1
ATOM 1294 O O . SER A 1 162 ? -5.184 12.444 20.309 1.00 68.69 162 SER A O 1
ATOM 1296 N N . GLY A 1 163 ? -3.995 10.718 21.106 1.00 72.25 163 GLY A N 1
ATOM 1297 C CA . GLY A 1 163 ? -5.016 9.696 20.904 1.00 72.25 163 GLY A CA 1
ATOM 1298 C C . GLY A 1 163 ? -5.040 9.091 19.500 1.00 72.25 163 GLY A C 1
ATOM 1299 O O . GLY A 1 163 ? -5.947 8.306 19.229 1.00 72.25 163 GLY A O 1
ATOM 1300 N N . ILE A 1 164 ? -4.078 9.426 18.631 1.00 81.31 164 ILE A N 1
ATOM 1301 C CA . ILE A 1 164 ? -4.043 8.953 17.243 1.00 81.31 164 ILE A CA 1
ATOM 1302 C C . ILE A 1 164 ? -3.588 7.501 17.204 1.00 81.31 164 ILE A C 1
ATOM 1304 O O . ILE A 1 164 ? -2.530 7.159 17.742 1.00 81.31 164 ILE A O 1
ATOM 1308 N N . GLN A 1 165 ? -4.377 6.668 16.530 1.00 86.50 165 GLN A N 1
ATOM 1309 C CA . GLN A 1 165 ? -4.122 5.243 16.364 1.00 86.50 165 GLN A CA 1
ATOM 1310 C C . GLN A 1 165 ? -3.436 4.935 15.036 1.00 86.50 165 GLN A C 1
ATOM 1312 O O . GLN A 1 165 ? -3.943 5.277 13.965 1.00 86.50 165 GLN A O 1
ATOM 1317 N N . TYR A 1 166 ? -2.309 4.226 15.113 1.00 90.88 166 TYR A N 1
ATOM 1318 C CA . TYR A 1 166 ? -1.564 3.756 13.947 1.00 90.88 166 TYR A CA 1
ATOM 1319 C C . TYR A 1 166 ? -1.642 2.238 13.796 1.00 90.88 166 TYR A C 1
ATOM 1321 O O . TYR A 1 166 ? -1.537 1.485 14.771 1.00 90.88 166 TYR A O 1
ATOM 1329 N N . MET A 1 167 ? -1.733 1.795 12.544 1.00 93.81 167 MET A N 1
ATOM 1330 C CA . MET A 1 167 ? -1.706 0.390 12.161 1.00 93.81 167 MET A CA 1
ATOM 1331 C C . MET A 1 167 ? -0.637 0.150 11.101 1.00 93.81 167 MET A C 1
ATOM 1333 O O . MET A 1 167 ? -0.642 0.786 10.047 1.00 93.81 167 MET A O 1
ATOM 1337 N N . ASN A 1 168 ? 0.251 -0.801 11.371 1.00 96.94 168 ASN A N 1
ATOM 1338 C CA . ASN A 1 168 ? 1.138 -1.362 10.364 1.00 96.94 168 ASN A CA 1
ATOM 1339 C C . ASN A 1 168 ? 0.409 -2.471 9.603 1.00 96.94 168 ASN A C 1
ATOM 1341 O O . ASN A 1 168 ? -0.282 -3.293 10.209 1.00 96.94 168 ASN A O 1
ATOM 1345 N N . VAL A 1 169 ? 0.586 -2.505 8.286 1.00 98.25 169 VAL A N 1
ATOM 1346 C CA . VAL A 1 169 ? -0.040 -3.480 7.394 1.00 98.25 169 VAL A CA 1
ATOM 1347 C C . VAL A 1 169 ? 1.002 -3.985 6.403 1.00 98.25 169 VAL A C 1
ATOM 1349 O O . VAL A 1 169 ? 1.683 -3.194 5.745 1.00 98.25 169 VAL A O 1
ATOM 1352 N N . TRP A 1 170 ? 1.130 -5.307 6.326 1.00 98.50 170 TRP A N 1
ATOM 1353 C CA . TRP A 1 170 ? 2.046 -6.011 5.441 1.00 98.50 170 TRP A CA 1
ATOM 1354 C C . TRP A 1 170 ? 1.252 -6.509 4.248 1.00 98.50 170 TRP A C 1
ATOM 1356 O O . TRP A 1 170 ? 0.322 -7.301 4.412 1.00 98.50 170 TRP A O 1
ATOM 1366 N N . PHE A 1 171 ? 1.635 -6.069 3.059 1.00 98.50 171 PHE A N 1
ATOM 1367 C CA . PHE A 1 171 ? 1.013 -6.477 1.815 1.00 98.50 171 PHE A CA 1
ATOM 1368 C C . PHE A 1 171 ? 1.975 -7.241 0.923 1.00 98.50 171 PHE A C 1
ATOM 1370 O O . PHE A 1 171 ? 3.193 -7.038 0.969 1.00 98.50 171 PHE A O 1
ATOM 1377 N N . LYS A 1 172 ? 1.382 -8.041 0.041 1.00 96.94 172 LYS A N 1
ATOM 1378 C CA . LYS A 1 172 ? 2.043 -8.690 -1.081 1.00 96.94 172 LYS A CA 1
ATOM 1379 C C . LYS A 1 172 ? 1.301 -8.410 -2.378 1.00 96.94 172 LYS A C 1
ATOM 1381 O O . LYS A 1 172 ? 0.073 -8.390 -2.421 1.00 96.94 172 LYS A O 1
ATOM 1386 N N . ILE A 1 173 ? 2.069 -8.214 -3.442 1.00 96.12 173 ILE A N 1
ATOM 1387 C CA . ILE A 1 173 ? 1.578 -8.166 -4.817 1.00 96.12 173 ILE A CA 1
ATOM 1388 C C . ILE A 1 173 ? 2.396 -9.171 -5.616 1.00 96.12 173 ILE A C 1
ATOM 1390 O O . ILE A 1 173 ? 3.596 -8.978 -5.816 1.00 96.12 173 ILE A O 1
ATOM 1394 N N . ASP A 1 174 ? 1.747 -10.228 -6.098 1.00 93.81 174 ASP A N 1
ATOM 1395 C CA . ASP A 1 174 ? 2.406 -11.220 -6.950 1.00 93.81 174 ASP A CA 1
ATOM 1396 C C . ASP A 1 174 ? 2.718 -10.634 -8.323 1.00 93.81 174 ASP A C 1
ATOM 1398 O O . ASP A 1 174 ? 3.867 -10.639 -8.772 1.00 93.81 174 ASP A O 1
ATOM 1402 N N . LYS A 1 175 ? 1.692 -10.093 -8.988 1.00 93.19 175 LYS A N 1
ATOM 1403 C CA . LYS A 1 175 ? 1.826 -9.512 -10.319 1.00 93.19 175 LYS A CA 1
ATOM 1404 C C . LYS A 1 175 ? 0.726 -8.499 -10.617 1.00 93.19 175 LYS A C 1
ATOM 1406 O O . LYS A 1 175 ? -0.456 -8.793 -10.492 1.00 93.19 175 LYS A O 1
ATOM 1411 N N . VAL A 1 176 ? 1.131 -7.345 -11.132 1.00 90.88 176 VAL A N 1
ATOM 1412 C CA . VAL A 1 176 ? 0.271 -6.345 -11.773 1.00 90.88 176 VAL A CA 1
ATOM 1413 C C . VAL A 1 176 ? 0.838 -6.087 -13.153 1.00 90.88 176 VAL A C 1
ATOM 1415 O O . VAL A 1 176 ? 2.045 -5.914 -13.300 1.00 90.88 176 VAL A O 1
ATOM 1418 N N . HIS A 1 177 ? -0.019 -6.045 -14.165 1.00 88.56 177 HIS A N 1
ATOM 1419 C CA . HIS A 1 177 ? 0.373 -5.613 -15.499 1.00 88.56 177 HIS A CA 1
ATOM 1420 C C . HIS A 1 177 ? -0.739 -4.767 -16.104 1.00 88.56 177 HIS A C 1
ATOM 1422 O O . HIS A 1 177 ? -1.602 -5.304 -16.781 1.00 88.56 177 HIS A O 1
ATOM 1428 N N . SER A 1 178 ? -0.706 -3.460 -15.856 1.00 80.69 178 SER A N 1
ATOM 1429 C CA . SER A 1 178 ? -1.658 -2.515 -16.433 1.00 80.69 178 SER A CA 1
ATOM 1430 C C . SER A 1 178 ? -1.062 -1.890 -17.691 1.00 80.69 178 SER A C 1
ATOM 1432 O O . SER A 1 178 ? 0.031 -1.310 -17.664 1.00 80.69 178 SER A O 1
ATOM 1434 N N . ALA A 1 179 ? -1.764 -2.044 -18.809 1.00 71.44 179 ALA A N 1
ATOM 1435 C CA . ALA A 1 179 ? -1.413 -1.416 -20.073 1.00 71.44 179 ALA A CA 1
ATOM 1436 C C . ALA A 1 179 ? -2.175 -0.089 -20.232 1.00 71.44 179 ALA A C 1
ATOM 1438 O O . ALA A 1 179 ? -3.173 0.159 -19.567 1.00 71.44 179 ALA A O 1
ATOM 1439 N N . ASN A 1 180 ? -1.728 0.761 -21.158 1.00 63.41 180 ASN A N 1
ATOM 1440 C CA . ASN A 1 180 ? -2.529 1.879 -21.676 1.00 63.41 180 ASN A CA 1
ATOM 1441 C C . ASN A 1 180 ? -2.898 2.998 -20.689 1.00 63.41 180 ASN A C 1
ATOM 1443 O O . ASN A 1 180 ? -3.943 3.632 -20.834 1.00 63.41 180 ASN A O 1
ATOM 1447 N N . CYS A 1 181 ? -2.017 3.345 -19.753 1.00 67.38 181 CYS A N 1
ATOM 1448 C CA . CYS A 1 181 ? -2.176 4.628 -19.076 1.00 67.38 181 CYS A CA 1
ATOM 1449 C C . CYS A 1 181 ? -1.917 5.771 -20.066 1.00 67.38 181 CYS A C 1
ATOM 1451 O O . CYS A 1 181 ? -1.022 5.677 -20.910 1.00 67.38 181 CYS A O 1
ATOM 1453 N N . SER A 1 182 ? -2.703 6.850 -19.981 1.00 58.56 182 SER A N 1
ATOM 1454 C CA . SER A 1 182 ? -2.566 8.049 -20.818 1.00 58.56 182 SER A CA 1
ATOM 1455 C C . SER A 1 182 ? -1.120 8.564 -20.743 1.00 58.56 182 SER A C 1
ATOM 1457 O O . SER A 1 182 ? -0.728 9.159 -19.742 1.00 58.56 182 SER A O 1
ATOM 1459 N N . GLY A 1 183 ? -0.300 8.265 -21.758 1.00 58.78 183 GLY A N 1
ATOM 1460 C CA . GLY A 1 183 ? 1.159 8.458 -21.720 1.00 58.78 183 GLY A CA 1
ATOM 1461 C C . GLY A 1 183 ? 1.997 7.271 -22.218 1.00 58.78 183 GLY A C 1
ATOM 1462 O O . GLY A 1 183 ? 3.206 7.416 -22.354 1.00 58.78 183 GLY A O 1
ATOM 1463 N N . GLY A 1 184 ? 1.383 6.119 -22.517 1.00 57.59 184 GLY A N 1
ATOM 1464 C CA . GLY A 1 184 ? 2.015 5.006 -23.246 1.00 57.59 184 GLY A CA 1
ATOM 1465 C C . GLY A 1 184 ? 2.930 4.094 -22.422 1.00 57.59 184 GLY A C 1
ATOM 1466 O O . GLY A 1 184 ? 3.424 3.100 -22.947 1.00 57.59 184 GLY A O 1
ATOM 1467 N N . ASN A 1 185 ? 3.132 4.383 -21.136 1.00 66.31 185 ASN A N 1
ATOM 1468 C CA . ASN A 1 185 ? 3.937 3.539 -20.259 1.00 66.31 185 ASN A CA 1
ATOM 1469 C C . ASN A 1 185 ? 3.061 2.462 -19.612 1.00 66.31 185 ASN A C 1
ATOM 1471 O O . ASN A 1 185 ? 2.093 2.778 -18.920 1.00 66.31 185 ASN A O 1
ATOM 1475 N N . SER A 1 186 ? 3.419 1.193 -19.810 1.00 77.50 186 SER A N 1
ATOM 1476 C CA . SER A 1 186 ? 2.859 0.091 -19.029 1.00 77.50 186 SER A CA 1
ATOM 1477 C C . SER A 1 186 ? 3.308 0.190 -17.572 1.00 77.50 186 SER A C 1
ATOM 1479 O O . SER A 1 186 ? 4.438 0.602 -17.288 1.00 77.50 186 SER A O 1
ATOM 1481 N N . PHE A 1 187 ? 2.454 -0.247 -16.656 1.00 84.38 187 PHE A N 1
ATOM 1482 C CA . PHE A 1 187 ? 2.794 -0.447 -15.257 1.00 84.38 187 PHE A CA 1
ATOM 1483 C C . PHE A 1 187 ? 2.867 -1.938 -14.953 1.00 84.38 187 PHE A C 1
ATOM 1485 O O . PHE A 1 187 ? 1.852 -2.632 -14.953 1.00 84.38 187 PHE A O 1
ATOM 1492 N N . ASN A 1 188 ? 4.074 -2.427 -14.694 1.00 90.19 188 ASN A N 1
ATOM 1493 C CA . ASN A 1 188 ? 4.326 -3.797 -14.281 1.00 90.19 188 ASN A CA 1
ATOM 1494 C C . ASN A 1 188 ? 4.929 -3.804 -12.874 1.00 90.19 188 ASN A C 1
ATOM 1496 O O . ASN A 1 188 ? 5.968 -3.178 -12.663 1.00 90.19 188 ASN A O 1
ATOM 1500 N N . ILE A 1 189 ? 4.289 -4.510 -11.943 1.00 92.44 189 ILE A N 1
ATOM 1501 C CA . ILE A 1 189 ? 4.851 -4.841 -10.630 1.00 92.44 189 ILE A CA 1
ATOM 1502 C C . ILE A 1 189 ? 4.890 -6.352 -10.487 1.00 92.44 189 ILE A C 1
ATOM 1504 O O . ILE A 1 189 ? 3.909 -7.017 -10.807 1.00 92.44 189 ILE A O 1
ATOM 1508 N N . GLN A 1 190 ? 5.991 -6.889 -9.966 1.00 93.62 190 GLN A N 1
ATOM 1509 C CA . GLN A 1 190 ? 6.116 -8.304 -9.625 1.00 93.62 190 GLN A CA 1
ATOM 1510 C C . GLN A 1 190 ? 6.799 -8.493 -8.277 1.00 93.62 190 GLN A C 1
ATOM 1512 O O . GLN A 1 190 ? 7.764 -7.785 -7.967 1.00 93.62 190 GLN A O 1
ATOM 1517 N N . ASN A 1 191 ? 6.331 -9.496 -7.530 1.00 93.50 191 ASN A N 1
ATOM 1518 C CA . ASN A 1 191 ? 6.909 -9.942 -6.262 1.00 93.50 191 ASN A CA 1
ATOM 1519 C C . ASN A 1 191 ? 7.161 -8.776 -5.295 1.00 93.50 191 ASN A C 1
ATOM 1521 O O . ASN A 1 191 ? 8.268 -8.622 -4.779 1.00 93.50 191 ASN A O 1
ATOM 1525 N N . ALA A 1 192 ? 6.165 -7.905 -5.114 1.00 95.56 192 ALA A N 1
ATOM 1526 C CA . ALA A 1 192 ? 6.314 -6.757 -4.235 1.00 95.56 192 ALA A CA 1
ATOM 1527 C C . ALA A 1 192 ? 5.850 -7.063 -2.812 1.00 95.56 192 ALA A C 1
ATOM 1529 O O . ALA A 1 192 ? 4.791 -7.657 -2.610 1.00 95.56 192 ALA A O 1
ATOM 1530 N N . LEU A 1 193 ? 6.632 -6.599 -1.841 1.00 97.31 193 LEU A N 1
ATOM 1531 C CA . LEU A 1 193 ? 6.357 -6.646 -0.411 1.00 97.31 193 LEU A CA 1
ATOM 1532 C C . LEU A 1 193 ? 6.311 -5.217 0.131 1.00 97.31 193 LEU A C 1
ATOM 1534 O O . LEU A 1 193 ? 7.193 -4.397 -0.148 1.00 97.31 193 LEU A O 1
ATOM 1538 N N . ILE A 1 194 ? 5.258 -4.906 0.882 1.00 98.25 194 ILE A N 1
ATOM 1539 C CA . ILE A 1 194 ? 4.947 -3.537 1.303 1.00 98.25 194 ILE A CA 1
ATOM 1540 C C . ILE A 1 194 ? 4.615 -3.539 2.786 1.00 98.25 194 ILE A C 1
ATOM 1542 O O . ILE A 1 194 ? 3.623 -4.136 3.184 1.00 98.25 194 ILE A O 1
ATOM 1546 N N . LEU A 1 195 ? 5.410 -2.856 3.603 1.00 98.12 195 LEU A N 1
ATOM 1547 C CA . LEU A 1 195 ? 5.032 -2.523 4.972 1.00 98.12 195 LEU A CA 1
ATOM 1548 C C . LEU A 1 195 ? 4.613 -1.057 4.996 1.00 98.12 195 LEU A C 1
ATOM 1550 O O . LEU A 1 195 ? 5.455 -0.170 4.850 1.00 98.12 195 LEU A O 1
ATOM 1554 N N . ALA A 1 196 ? 3.316 -0.810 5.150 1.00 98.12 196 ALA A N 1
ATOM 1555 C CA . ALA A 1 196 ? 2.744 0.529 5.215 1.00 98.12 196 ALA A CA 1
ATOM 1556 C C . ALA A 1 196 ? 2.172 0.808 6.604 1.00 98.12 196 ALA A C 1
ATOM 1558 O O . ALA A 1 196 ? 1.700 -0.101 7.285 1.00 98.12 196 ALA A O 1
ATOM 1559 N N . GLN A 1 197 ? 2.186 2.078 6.998 1.00 96.75 197 GLN A N 1
ATOM 1560 C CA . GLN A 1 197 ? 1.601 2.546 8.248 1.00 96.75 197 GLN A CA 1
ATOM 1561 C C . GLN A 1 197 ? 0.424 3.474 7.950 1.00 96.75 197 GLN A C 1
ATOM 1563 O O . GLN A 1 197 ? 0.593 4.487 7.271 1.00 96.75 197 GLN A O 1
ATOM 1568 N N . PHE A 1 198 ? -0.755 3.163 8.476 1.00 95.62 198 PHE A N 1
ATOM 1569 C CA . PHE A 1 198 ? -1.962 3.970 8.301 1.00 95.62 198 PHE A CA 1
ATOM 1570 C C . PHE A 1 198 ? -2.425 4.571 9.622 1.00 95.62 198 PHE A C 1
ATOM 1572 O O . PHE A 1 198 ? -2.301 3.951 10.676 1.00 95.62 198 PHE A O 1
ATOM 1579 N N . VAL A 1 199 ? -3.007 5.766 9.532 1.00 91.69 199 VAL A N 1
ATOM 1580 C CA . VAL A 1 199 ? -3.800 6.363 10.611 1.00 91.69 199 VAL A CA 1
ATOM 1581 C C . VAL A 1 199 ? -5.196 5.736 10.575 1.00 91.69 199 VAL A C 1
ATOM 1583 O O . VAL A 1 199 ? -5.812 5.681 9.506 1.00 91.69 199 VAL A O 1
ATOM 1586 N N . GLN A 1 200 ? -5.691 5.259 11.716 1.00 79.06 200 GLN A N 1
ATOM 1587 C CA . GLN A 1 200 ? -7.037 4.689 11.839 1.00 79.06 200 GLN A CA 1
ATOM 1588 C C . GLN A 1 200 ? -8.058 5.663 12.429 1.00 79.06 200 GLN A C 1
ATOM 1590 O O . GLN A 1 200 ? -9.204 5.681 11.975 1.00 79.06 200 GLN A O 1
ATOM 1595 N N . LYS A 1 201 ? -7.657 6.459 13.424 1.00 69.81 201 LYS A N 1
ATOM 1596 C CA . LYS A 1 201 ? -8.517 7.403 14.137 1.00 69.81 201 LYS A CA 1
ATOM 1597 C C . LYS A 1 201 ? -7.686 8.448 14.864 1.00 69.81 201 LYS A C 1
ATOM 1599 O O . LYS A 1 201 ? -6.578 8.074 15.310 1.00 69.81 201 LYS A O 1
#

Foldseek 3Di:
DDDDDDDDDPDPPPDDDDDDPDQDPVNLVVVVVVLVVDDWWWK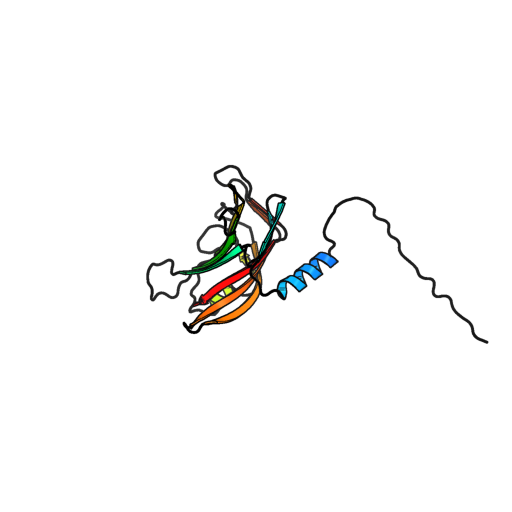FFAKPNDTDIQTDDDQGWPKDKDKDAPVPDPPQQKIKIKIKTAHPVRQKMKIKIWAIFRLVDPVRVCVTQNFFKFAEADDRRGIWIWIGHGPDIATADDPPDPFIKTFHDKDWDDLDPVRWTKMKTKIWGAWDWHADDPPGDIIIIHGMIGTTMYTSD

pLDDT: mean 83.05, std 17.5, range [36.81, 98.5]

Radius of gyration: 21.54 Å; chains: 1; bounding box: 54×76×47 Å

Sequence (201 aa):
MKRLLPIISIIFILSCSSDEEGITKEESLNEYSYFLELDIPQFKGNVNGSYMIYQFGHNTYQMGSSSWNPKDDPKEPTRKSLFVLNQENGNNQFVISTPTYDSSSPAEVDEVFGTGIKKLGPGPDNFYIQIRSGNSTFKICEEESVYEIEVLKSKEIFVDHSGIQYMNVWFKIDKVHSANCSGGNSFNIQNALILAQFVQK